Protein 2RFA (pdb70)

B-factor: mean 37.82, std 10.16, range [24.3, 87.86]

Secondary structure (DSSP, 8-state):
-TT-HHHHHHHTT-HHHHHHHHTTT-S-TT---TTS--HHHHHHHTT-HHHHHHHHHH-GGGGGPPP-STTTTT--HHHHHHHTT-HHHHHHHHHTT--TT----SGGGS--TT-S----SSHHHHHHHHT-HHHHHHHHHTT--TT---TTS--HHHHHHT-S-HHHHHHHHHHHHHTT-S-SS--GGG---TTS--HHHHHHHHT-HHHHHHHHHHHHH-

InterPro domains:
  IPR002110 Ankyrin repeat [PF12796] (89-186)
  IPR002110 Ankyrin repeat [PF12796] (207-302)
  IPR002110 Ankyrin repeat [PR01415] (119-134)
  IPR002110 Ankyrin repeat [PR01415] (218-232)
  IPR002110 Ankyrin repeat [PS50088] (156-188)
  IPR002110 Ankyrin repeat [PS50088] (202-234)
  IPR002110 Ankyrin repeat [SM00248] (84-114)
  IPR002110 Ankyrin repeat [SM00248] (118-147)
  IPR002110 Ankyrin repeat [SM00248] (156-185)
  IPR002110 Ankyrin repeat [SM00248] (202-231)
  IPR002110 Ankyrin repeat [SM00248] (278-307)
  IPR005821 Ion transport domain [PF00520] (393-626)
  IPR008344 Transient receptor potential cation channel subfamily V member 5/6 [PR01765] (115-136)
  IPR008344 Transient receptor potential cation channel subfamily V member 5/6 [PR01765] (137-152)
  IPR008344 Transient receptor potential cation channel subfamily V member 5/6 [PR01765] (241-264)
  IPR008344 Transient receptor potential cation channel subfamily V member 5/6 [PR01765] (326-346)
  IPR008344 Transient receptor potential cation channel subfamily V member 5/6 [PR01765] (379-400)
  IPR008344 Transient receptor potential cation channel subfamily V member 5/6 [PR01765] (458-484)
  IPR008344 Transient receptor potential cation channel subfamily V member 5/6 [PR01765] (652-678)
  IPR008345 Transient receptor potential cation channel subfamily V member 6 [PR01766] (42-64)

Radius of gyration: 19.07 Å; Cα contacts (8 Å, |Δi|>4): 389; chains: 1; bounding box: 30×58×46 Å

Nearest PDB structures (foldseek):
  2rfa-assembly1_A  TM=1.005E+00  e=3.484E-36  Mus musculus
  5iwk-assembly1_A  TM=9.817E-01  e=6.465E-30  Rattus norvegicus
  6d7x-assembly1_A  TM=9.817E-01  e=4.786E-30  Rattus norvegicus
  6d7p-assembly1_A  TM=9.816E-01  e=5.291E-30  Rattus norvegicus
  5iwp-assembly1_A  TM=9.814E-01  e=7.514E-30  Rattus norvegicus

Organism: Mus musculus (NCBI:txid10090)

Structure (mmCIF, N/CA/C/O backbone):
data_2RFA
#
_entry.id   2RFA
#
_cell.length_a   30.762
_cell.length_b   63.045
_cell.length_c   116.140
_cell.angle_alpha   90.000
_cell.angle_beta   90.000
_cell.angle_gamma   90.000
#
_symmetry.space_group_name_H-M   'P 21 21 21'
#
loop_
_entity.id
_entity.type
_entity.pdbx_description
1 polymer 'Transient receptor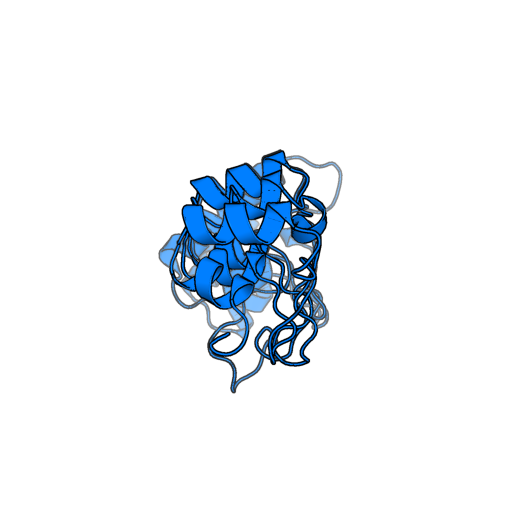 potential cation channel subfamily V member 6'
2 water water
#
loop_
_atom_site.group_PDB
_atom_site.id
_atom_site.type_symbol
_atom_site.label_atom_id
_atom_site.label_alt_id
_atom_site.label_comp_id
_atom_site.label_asym_id
_atom_site.label_entity_id
_atom_site.label_seq_id
_atom_site.pdbx_PDB_ins_code
_atom_site.Cartn_x
_atom_site.Cartn_y
_atom_site.Cartn_z
_atom_site.occupancy
_atom_site.B_iso_or_equiv
_atom_site.auth_seq_id
_atom_site.auth_comp_id
_atom_site.auth_asym_id
_atom_site.auth_atom_id
_atom_site.pdbx_PDB_model_num
ATOM 1 N N . ILE A 1 2 ? 30.823 29.063 13.908 1.00 40.06 44 ILE A N 1
ATOM 2 C CA . ILE A 1 2 ? 32.012 29.471 13.108 1.00 39.98 44 ILE A CA 1
ATOM 3 C C . ILE A 1 2 ? 32.806 28.231 12.680 1.00 40.04 44 ILE A C 1
ATOM 4 O O . ILE A 1 2 ? 32.882 27.924 11.500 1.00 40.58 44 ILE A O 1
ATOM 9 N N . TRP A 1 3 ? 33.358 27.504 13.643 1.00 40.01 45 TRP A N 1
ATOM 10 C CA . TRP A 1 3 ? 34.256 26.372 13.356 1.00 39.85 45 TRP A CA 1
ATOM 11 C C . TRP A 1 3 ? 33.681 25.315 12.392 1.00 39.70 45 TRP A C 1
ATOM 12 O O . TRP A 1 3 ? 34.435 24.708 11.627 1.00 39.43 45 TRP A O 1
ATOM 23 N N . GLU A 1 4 ? 32.363 25.113 12.415 1.00 39.40 46 GLU A N 1
ATOM 24 C CA . GLU A 1 4 ? 31.706 24.166 11.501 1.00 39.28 46 GLU A CA 1
ATOM 25 C C . GLU A 1 4 ? 31.344 24.786 10.142 1.00 38.94 46 GLU A C 1
ATOM 26 O O . GLU A 1 4 ? 31.087 24.057 9.188 1.00 38.64 46 GLU A O 1
ATOM 32 N N . SER A 1 5 ? 31.311 26.117 10.048 1.00 38.73 47 SER A N 1
ATOM 33 C CA . SER A 1 5 ? 31.012 26.786 8.775 1.00 38.50 47 SER A CA 1
ATOM 34 C C . SER A 1 5 ? 32.261 27.392 8.132 1.00 38.21 47 SER A C 1
ATOM 35 O O . SER A 1 5 ? 32.848 28.314 8.687 1.00 37.84 47 SER A O 1
ATOM 38 N N . PRO A 1 6 ? 32.653 26.886 6.953 1.00 37.68 48 PRO A N 1
ATOM 39 C CA . PRO A 1 6 ? 33.818 27.406 6.259 1.00 37.31 48 PRO A CA 1
ATOM 40 C C . PRO A 1 6 ? 33.750 28.921 5.962 1.00 36.50 48 PRO A C 1
ATOM 41 O O . PRO A 1 6 ? 34.769 29.587 6.022 1.00 35.25 48 PRO A O 1
ATOM 45 N N . LEU A 1 7 ? 32.564 29.458 5.665 1.00 36.46 49 LEU A N 1
ATOM 46 C CA . LEU A 1 7 ? 32.447 30.876 5.343 1.00 36.60 49 LEU A CA 1
ATOM 47 C C . LEU A 1 7 ? 32.654 31.752 6.579 1.00 35.64 49 LEU A C 1
ATOM 48 O O . LEU A 1 7 ? 33.335 32.777 6.529 1.00 36.05 49 LEU A O 1
ATOM 53 N N . LEU A 1 8 ? 32.021 31.375 7.687 1.00 35.62 50 LEU A N 1
ATOM 54 C CA . LEU A 1 8 ? 32.183 32.138 8.937 1.00 35.16 50 LEU A CA 1
ATOM 55 C C . LEU A 1 8 ? 33.642 32.058 9.386 1.00 34.78 50 LEU A C 1
ATOM 56 O O . LEU A 1 8 ? 34.231 33.051 9.852 1.00 34.42 50 LEU A O 1
ATOM 61 N N . LEU A 1 9 ? 34.233 30.875 9.221 1.00 34.84 51 LEU A N 1
ATOM 62 C CA . LEU A 1 9 ? 35.609 30.665 9.656 1.00 34.86 51 LEU A CA 1
ATOM 63 C C . LEU A 1 9 ? 36.559 31.494 8.812 1.00 33.86 51 LEU A C 1
ATOM 64 O O . LEU A 1 9 ? 37.527 32.080 9.321 1.00 33.67 51 LEU A O 1
ATOM 69 N N . ALA A 1 10 ? 36.321 31.496 7.503 1.00 33.36 52 ALA A N 1
ATOM 70 C CA . ALA A 1 10 ? 37.168 32.262 6.605 1.00 33.08 52 ALA A CA 1
ATOM 71 C C . ALA A 1 10 ? 37.108 33.751 6.951 1.00 33.73 52 ALA A C 1
ATOM 72 O O . ALA A 1 10 ? 38.122 34.434 6.900 1.00 34.83 52 ALA A O 1
ATOM 74 N N . ALA A 1 11 ? 35.914 34.235 7.288 1.00 32.89 53 ALA A N 1
ATOM 75 C CA . ALA A 1 11 ? 35.724 35.623 7.682 1.00 32.75 53 ALA A CA 1
ATOM 76 C C . ALA A 1 11 ? 36.515 35.959 8.982 1.00 32.94 53 ALA A C 1
ATOM 77 O O . ALA A 1 11 ? 37.155 36.996 9.083 1.00 33.70 53 ALA A O 1
ATOM 79 N N . LYS A 1 12 ? 36.467 35.049 9.951 1.00 32.84 54 LYS A N 1
ATOM 80 C CA . LYS A 1 12 ? 37.208 35.186 11.200 1.00 32.88 54 LYS A CA 1
ATOM 81 C C . LYS A 1 12 ? 38.719 35.220 10.946 1.00 32.15 54 LYS A C 1
ATOM 82 O O . LYS A 1 12 ? 39.469 35.949 11.611 1.00 32.10 54 LYS A O 1
ATOM 88 N N . GLU A 1 13 ? 39.180 34.389 10.017 1.00 32.02 55 GLU A N 1
ATOM 89 C CA . GLU A 1 13 ? 40.609 34.236 9.713 1.00 32.45 55 GLU A CA 1
ATOM 90 C C . GLU A 1 13 ? 41.160 35.270 8.726 1.00 32.08 55 GLU A C 1
ATOM 91 O O . GLU A 1 13 ? 42.354 35.264 8.412 1.00 30.77 55 GLU A O 1
ATOM 97 N N . ASN A 1 14 ? 40.293 36.139 8.224 1.00 31.50 56 ASN A N 1
ATOM 98 C CA . ASN A 1 14 ? 40.622 37.110 7.175 1.00 31.37 56 ASN A CA 1
ATOM 99 C C . ASN A 1 14 ? 41.198 36.408 5.926 1.00 32.23 56 ASN A C 1
ATOM 100 O O . ASN A 1 14 ? 42.134 36.905 5.286 1.00 33.04 56 ASN A O 1
ATOM 105 N N . ASP A 1 15 ? 40.650 35.243 5.606 1.00 33.16 57 ASP A N 1
ATOM 106 C CA . ASP A 1 15 ? 41.172 34.384 4.526 1.00 32.66 57 ASP A CA 1
ATOM 107 C C . ASP A 1 15 ? 40.455 34.733 3.231 1.00 32.27 57 ASP A C 1
ATOM 108 O O . ASP A 1 15 ? 39.436 34.140 2.869 1.00 32.15 57 ASP A O 1
ATOM 113 N N . VAL A 1 16 ? 40.992 35.718 2.533 1.00 32.77 58 VAL A N 1
ATOM 114 C CA . VAL A 1 16 ? 40.360 36.213 1.313 1.00 33.15 58 VAL A CA 1
ATOM 115 C C . VAL A 1 16 ? 40.234 35.142 0.214 1.00 32.42 58 VAL A C 1
ATOM 116 O O . VAL A 1 16 ? 39.203 35.051 -0.445 1.00 32.32 58 VAL A O 1
ATOM 120 N N . GLN A 1 17 ? 41.260 34.313 0.012 1.00 32.51 59 GLN A N 1
ATOM 121 C CA . GLN A 1 17 ? 41.172 33.285 -1.010 1.00 32.27 59 GLN A CA 1
ATOM 122 C C . GLN A 1 17 ? 40.056 32.298 -0.727 1.00 32.40 59 GLN A C 1
ATOM 123 O O . GLN A 1 17 ? 39.283 31.991 -1.620 1.00 32.24 59 GLN A O 1
ATOM 129 N N . ALA A 1 18 ? 39.985 31.787 0.507 1.00 32.12 60 ALA A N 1
ATOM 130 C CA . ALA A 1 18 ? 38.924 30.855 0.882 1.00 32.25 60 ALA A CA 1
ATOM 131 C C . ALA A 1 18 ? 37.543 31.486 0.708 1.00 32.75 60 ALA A C 1
ATOM 132 O O . ALA A 1 18 ? 36.636 30.847 0.166 1.00 32.52 60 ALA A O 1
ATOM 134 N N . LEU A 1 19 ? 37.366 32.724 1.172 1.00 32.73 61 LEU A N 1
ATOM 135 C CA . LEU A 1 19 ? 36.070 33.410 0.988 1.00 32.69 61 LEU A CA 1
ATOM 136 C C . LEU A 1 19 ? 35.686 33.486 -0.475 1.00 32.44 61 LEU A C 1
ATOM 137 O O . LEU A 1 19 ? 34.539 33.214 -0.859 1.00 31.23 61 LEU A O 1
ATOM 142 N N . SER A 1 20 ? 36.631 33.895 -1.317 1.00 32.24 62 SER A N 1
ATOM 143 C CA . SER A 1 20 ? 36.317 34.095 -2.723 1.00 33.47 62 SER A CA 1
ATOM 144 C C . SER A 1 20 ? 35.898 32.786 -3.379 1.00 32.87 62 SER A C 1
ATOM 145 O O . SER A 1 20 ? 34.980 32.759 -4.163 1.00 32.87 62 SER A O 1
ATOM 148 N N . LYS A 1 21 ? 36.558 31.700 -3.015 1.00 33.50 63 LYS A N 1
ATOM 149 C CA . LYS A 1 21 ? 36.222 30.388 -3.587 1.00 33.90 63 LYS A CA 1
ATOM 150 C C . LYS A 1 21 ? 34.866 29.856 -3.081 1.00 34.00 63 LYS A C 1
ATOM 151 O O . LYS A 1 21 ? 34.147 29.168 -3.814 1.00 33.62 63 LYS A O 1
ATOM 157 N N . LEU A 1 22 ? 34.525 30.151 -1.826 1.00 34.25 64 LEU A N 1
ATOM 158 C CA . LEU A 1 22 ? 33.226 29.758 -1.286 1.00 35.07 64 LEU A CA 1
ATOM 159 C C . LEU A 1 22 ? 32.115 30.584 -1.923 1.00 35.55 64 LEU A C 1
ATOM 160 O O . LEU A 1 22 ? 31.077 30.048 -2.323 1.00 35.63 64 LEU A O 1
ATOM 165 N N . LEU A 1 23 ? 32.356 31.880 -2.068 1.00 35.90 65 LEU A N 1
ATOM 166 C CA . LEU A 1 23 ? 31.333 32.795 -2.569 1.00 37.38 65 LEU A CA 1
ATOM 167 C C . LEU A 1 23 ? 31.015 32.607 -4.046 1.00 38.79 65 LEU A C 1
ATOM 168 O O . LEU A 1 23 ? 29.900 32.904 -4.475 1.00 39.28 65 LEU A O 1
ATOM 173 N N . LYS A 1 24 ? 31.981 32.120 -4.823 1.00 40.13 66 LYS A N 1
ATOM 174 C CA . LYS A 1 24 ? 31.751 31.860 -6.241 1.00 41.59 66 LYS A CA 1
ATOM 175 C C . LYS A 1 24 ? 30.817 30.659 -6.490 1.00 42.75 66 LYS A C 1
ATOM 176 O O . LYS A 1 24 ? 30.297 30.503 -7.588 1.00 42.99 66 LYS A O 1
ATOM 182 N N . PHE A 1 25 ? 30.596 29.828 -5.474 1.00 44.50 67 PHE A N 1
ATOM 183 C CA . PHE A 1 25 ? 29.756 28.633 -5.615 1.00 45.69 67 PHE A CA 1
ATOM 184 C C . PHE A 1 25 ? 28.245 28.887 -5.826 1.00 46.65 67 PHE A C 1
ATOM 185 O O . PHE A 1 25 ? 27.646 28.309 -6.740 1.00 47.10 67 PHE A O 1
ATOM 193 N N . GLU A 1 26 ? 27.636 29.718 -4.973 1.00 47.37 68 GLU A N 1
ATOM 194 C CA . GLU A 1 26 ? 26.211 29.540 -4.589 1.00 47.77 68 GLU A CA 1
ATOM 195 C C . GLU A 1 26 ? 26.059 28.134 -3.981 1.00 48.25 68 GLU A C 1
ATOM 196 O O . GLU A 1 26 ? 25.099 27.408 -4.261 1.00 47.61 68 GLU A O 1
ATOM 202 N N . GLY A 1 27 ? 27.043 27.781 -3.154 1.00 48.60 69 GLY A N 1
ATOM 203 C CA . GLY A 1 27 ? 27.129 26.484 -2.464 1.00 48.64 69 GLY A CA 1
ATOM 204 C C . GLY A 1 27 ? 27.059 26.781 -0.980 1.00 48.75 69 GLY A C 1
ATOM 205 O O . GLY A 1 27 ? 26.274 26.157 -0.248 1.00 49.16 69 GLY A O 1
ATOM 206 N N A CYS A 1 28 ? 27.894 27.716 -0.526 0.50 48.91 70 CYS A N 1
ATOM 207 N N B CYS A 1 28 ? 27.893 27.725 -0.541 0.50 48.59 70 CYS A N 1
ATOM 208 C CA A CYS A 1 28 ? 27.686 28.354 0.769 0.50 48.85 70 CYS A CA 1
ATOM 209 C CA B CYS A 1 28 ? 27.690 28.394 0.735 0.50 48.23 70 CYS A CA 1
ATOM 210 C C A CYS A 1 28 ? 26.469 29.261 0.654 0.50 48.58 70 CYS A C 1
ATOM 211 C C B CYS A 1 28 ? 26.419 29.224 0.614 0.50 48.23 70 CYS A C 1
ATOM 212 O O A CYS A 1 28 ? 26.307 29.971 -0.344 0.50 48.77 70 CYS A O 1
ATOM 213 O O B CYS A 1 28 ? 26.155 29.825 -0.433 0.50 48.33 70 CYS A O 1
ATOM 218 N N . GLU A 1 29 ? 25.610 29.217 1.667 1.00 48.13 71 GLU A N 1
ATOM 219 C CA . GLU A 1 29 ? 24.497 30.129 1.761 1.00 47.48 71 GLU A CA 1
ATOM 220 C C . GLU A 1 29 ? 25.191 31.342 2.390 1.00 46.81 71 GLU A C 1
ATOM 221 O O . GLU A 1 29 ? 25.760 31.263 3.485 1.00 46.05 71 GLU A O 1
ATOM 227 N N . VAL A 1 30 ? 25.226 32.435 1.635 1.00 45.91 72 VAL A N 1
ATOM 228 C CA . VAL A 1 30 ? 25.979 33.609 2.035 1.00 45.24 72 VAL A CA 1
ATOM 229 C C . VAL A 1 30 ? 25.286 34.271 3.216 1.00 44.33 72 VAL A C 1
ATOM 230 O O . VAL A 1 30 ? 25.918 35.003 3.960 1.00 43.81 72 VAL A O 1
ATOM 234 N N . HIS A 1 31 ? 23.997 33.991 3.406 1.00 43.86 73 HIS A N 1
ATOM 235 C CA . HIS A 1 31 ? 23.267 34.536 4.553 1.00 43.63 73 HIS A CA 1
ATOM 236 C C . HIS A 1 31 ? 23.205 33.616 5.766 1.00 43.11 73 HIS A C 1
ATOM 237 O O . HIS A 1 31 ? 22.435 33.889 6.691 1.00 43.55 73 HIS A O 1
ATOM 244 N N . GLN A 1 32 ? 24.010 32.547 5.787 1.00 41.95 74 GLN A N 1
ATOM 245 C CA . GLN A 1 32 ? 24.007 31.613 6.930 1.00 41.52 74 GLN A CA 1
ATOM 246 C C . GLN A 1 32 ? 24.421 32.371 8.185 1.00 40.35 74 GLN A C 1
ATOM 247 O O . GLN A 1 32 ? 25.171 33.337 8.101 1.00 38.77 74 GLN A O 1
ATOM 253 N N . ARG A 1 33 ? 23.936 31.936 9.342 1.00 39.08 75 ARG A N 1
ATOM 254 C CA . ARG A 1 33 ? 24.223 32.655 10.582 1.00 38.69 75 ARG A CA 1
ATOM 255 C C . ARG A 1 33 ? 24.795 31.776 11.683 1.00 37.54 75 ARG A C 1
ATOM 256 O O . ARG A 1 33 ? 24.494 30.580 11.751 1.00 36.67 75 ARG A O 1
ATOM 264 N N . GLY A 1 34 ? 25.606 32.376 12.550 1.00 36.69 76 GLY A N 1
ATOM 265 C CA . GLY A 1 34 ? 26.071 31.688 13.761 1.00 37.25 76 GLY A CA 1
ATOM 266 C C . GLY A 1 34 ? 25.012 31.652 14.851 1.00 37.12 76 GLY A C 1
ATOM 267 O O . GLY A 1 34 ? 23.859 32.057 14.637 1.00 36.02 76 GLY A O 1
ATOM 268 N N . ALA A 1 35 ? 25.412 31.171 16.031 1.00 37.46 77 ALA A N 1
ATOM 269 C CA . ALA A 1 35 ? 24.517 31.059 17.179 1.00 37.75 77 ALA A CA 1
ATOM 270 C C . ALA A 1 35 ? 23.927 32.383 17.686 1.00 38.06 77 ALA A C 1
ATOM 271 O O . ALA A 1 35 ? 22.814 32.373 18.248 1.00 38.64 77 ALA A O 1
ATOM 273 N N . MET A 1 36 ? 24.651 33.496 17.517 1.00 38.21 78 MET A N 1
ATOM 274 C CA . MET A 1 36 ? 24.131 34.819 17.909 1.00 37.71 78 MET A CA 1
ATOM 275 C C . MET A 1 36 ? 23.368 35.510 16.784 1.00 37.38 78 MET A C 1
ATOM 276 O O . MET A 1 36 ? 23.055 36.702 16.884 1.00 36.67 78 MET A O 1
ATOM 281 N N . GLY A 1 37 ? 23.084 34.783 15.703 1.00 35.90 79 GLY A N 1
ATOM 282 C CA . GLY A 1 37 ? 22.375 35.360 14.571 1.00 35.54 79 GLY A CA 1
ATOM 283 C C . GLY A 1 37 ? 23.280 36.249 13.749 1.00 35.60 79 GLY A C 1
ATOM 284 O O . GLY A 1 37 ? 22.820 37.151 13.065 1.00 38.75 79 GLY A O 1
ATOM 285 N N . GLU A 1 38 ? 24.573 35.983 13.794 1.00 32.82 80 GLU A N 1
ATOM 286 C CA . GLU A 1 38 ? 25.560 36.798 13.111 1.00 32.93 80 GLU A CA 1
ATOM 287 C C . GLU A 1 38 ? 25.916 36.222 11.727 1.00 31.33 80 GLU A C 1
ATOM 288 O O . GLU A 1 38 ? 25.978 34.989 11.561 1.00 31.93 80 GLU A O 1
ATOM 294 N N . THR A 1 39 ? 26.091 37.117 10.745 1.00 31.20 81 THR A N 1
ATOM 295 C CA . THR A 1 39 ? 26.533 36.764 9.392 1.00 30.39 81 THR A CA 1
ATOM 296 C C . THR A 1 39 ? 28.050 36.760 9.286 1.00 30.14 81 THR A C 1
ATOM 297 O O . THR A 1 39 ? 28.739 37.238 10.180 1.00 29.91 81 THR A O 1
ATOM 301 N N . ALA A 1 40 ? 28.568 36.262 8.167 1.00 30.15 82 ALA A N 1
ATOM 302 C CA . ALA A 1 40 ? 30.002 36.346 7.929 1.00 29.83 82 ALA A CA 1
ATOM 303 C C . ALA A 1 40 ? 30.517 37.797 7.978 1.00 30.51 82 ALA A C 1
ATOM 304 O O . ALA A 1 40 ? 31.660 38.063 8.346 1.00 29.85 82 ALA A O 1
ATOM 306 N N . LEU A 1 41 ? 29.679 38.740 7.597 1.00 30.33 83 LEU A N 1
ATOM 307 C CA . LEU A 1 41 ? 30.118 40.144 7.622 1.00 29.75 83 LEU A CA 1
ATOM 308 C C . LEU A 1 41 ? 30.195 40.700 9.049 1.00 28.74 83 LEU A C 1
ATOM 309 O O . LEU A 1 41 ? 31.151 41.432 9.403 1.00 29.27 83 LEU A O 1
ATOM 314 N N . HIS A 1 42 ? 29.261 40.284 9.916 1.00 29.34 84 HIS A N 1
ATOM 315 C CA . HIS A 1 42 ? 29.366 40.635 11.331 1.00 29.05 84 HIS A CA 1
ATOM 316 C C . HIS A 1 42 ? 30.645 40.091 11.916 1.00 29.85 84 HIS A C 1
ATOM 317 O O . HIS A 1 42 ? 31.369 40.798 12.633 1.00 30.37 84 HIS A O 1
ATOM 324 N N . ILE A 1 43 ? 30.963 38.851 11.543 1.00 28.82 85 ILE A N 1
ATOM 325 C CA . ILE A 1 43 ? 32.191 38.212 12.011 1.00 28.70 85 ILE A CA 1
ATOM 326 C C . ILE A 1 43 ? 33.419 38.981 11.488 1.00 28.37 85 ILE A C 1
ATOM 327 O O . ILE A 1 43 ? 34.315 39.298 12.257 1.00 28.99 85 ILE A O 1
ATOM 332 N N . ALA A 1 44 ? 33.490 39.288 10.207 1.00 28.48 86 ALA A N 1
ATOM 333 C CA . ALA A 1 44 ? 34.628 40.109 9.717 1.00 28.42 86 ALA A CA 1
ATOM 334 C C . ALA A 1 44 ? 34.793 41.439 10.469 1.00 28.30 86 ALA A C 1
ATOM 335 O O . ALA A 1 44 ? 35.927 41.829 10.836 1.00 28.16 86 ALA A O 1
ATOM 337 N N . ALA A 1 45 ? 33.667 42.127 10.679 1.00 28.63 87 ALA A N 1
ATOM 338 C CA . ALA A 1 45 ? 33.702 43.393 11.399 1.00 28.24 87 ALA A CA 1
ATOM 339 C C . ALA A 1 45 ? 34.208 43.204 12.847 1.00 28.13 87 ALA A C 1
ATOM 340 O O . ALA A 1 45 ? 35.016 43.967 13.323 1.00 29.01 87 ALA A O 1
ATOM 342 N N . LEU A 1 46 ? 33.728 42.169 13.526 1.00 28.81 88 LEU A N 1
ATOM 343 C CA A LEU A 1 46 ? 34.071 41.978 14.932 0.50 28.14 88 LEU A CA 1
ATOM 344 C CA B LEU A 1 46 ? 34.061 41.926 14.941 0.50 28.24 88 LEU A CA 1
ATOM 345 C C . LEU A 1 46 ? 35.561 41.735 15.095 1.00 28.05 88 LEU A C 1
ATOM 346 O O . LEU A 1 46 ? 36.162 42.220 16.035 1.00 30.53 88 LEU A O 1
ATOM 355 N N . TYR A 1 47 ? 36.122 40.967 14.177 1.00 28.04 89 TYR A N 1
ATOM 356 C CA . TYR A 1 47 ? 37.549 40.644 14.189 1.00 27.93 89 TYR A CA 1
ATOM 357 C C . TYR A 1 47 ? 38.430 41.691 13.519 1.00 28.07 89 TYR A C 1
ATOM 358 O O . TYR A 1 47 ? 39.665 41.517 13.440 1.00 27.26 89 TYR A O 1
ATOM 367 N N . ASP A 1 48 ? 37.820 42.786 13.073 1.00 27.87 90 ASP A N 1
ATOM 368 C CA . ASP A 1 48 ? 38.523 43.923 12.475 1.00 29.14 90 ASP A CA 1
ATOM 369 C C . ASP A 1 48 ? 39.282 43.486 11.236 1.00 28.72 90 ASP A C 1
ATOM 370 O O . ASP A 1 48 ? 40.431 43.872 11.004 1.00 29.16 90 ASP A O 1
ATOM 375 N N . ASN A 1 49 ? 38.622 42.638 10.457 1.00 27.31 91 ASN A N 1
ATOM 376 C CA . ASN A 1 49 ? 39.124 42.085 9.200 1.00 28.98 91 ASN A CA 1
ATOM 377 C C . ASN A 1 49 ? 38.585 42.823 7.993 1.00 29.11 91 ASN A C 1
ATOM 378 O O . ASN A 1 49 ? 37.563 42.453 7.381 1.00 29.10 91 ASN A O 1
ATOM 383 N N . LEU A 1 50 ? 39.259 43.911 7.650 1.00 29.54 92 LEU A N 1
ATOM 384 C CA . LEU A 1 50 ? 38.802 44.778 6.583 1.00 29.91 92 LEU A CA 1
ATOM 385 C C . LEU A 1 50 ? 38.740 44.046 5.236 1.00 29.52 92 LEU A C 1
ATOM 386 O O . LEU A 1 50 ? 37.782 44.165 4.493 1.00 29.38 92 LEU A O 1
ATOM 391 N N . GLU A 1 51 ? 39.740 43.259 4.942 1.00 29.33 93 GLU A N 1
ATOM 392 C CA . GLU A 1 51 ? 39.796 42.628 3.605 1.00 29.01 93 GLU A CA 1
ATOM 393 C C . GLU A 1 51 ? 38.671 41.610 3.434 1.00 28.85 93 GLU A C 1
ATOM 394 O O . GLU A 1 51 ? 37.960 41.598 2.430 1.00 27.55 93 GLU A O 1
ATOM 400 N N . ALA A 1 52 ? 38.442 40.789 4.450 1.00 28.16 94 ALA A N 1
ATOM 401 C CA . ALA A 1 52 ? 37.307 39.871 4.392 1.00 28.80 94 ALA A CA 1
ATOM 402 C C . ALA A 1 52 ? 35.987 40.600 4.285 1.00 28.81 94 ALA A C 1
ATOM 403 O O . ALA A 1 52 ? 35.087 40.188 3.556 1.00 27.52 94 ALA A O 1
ATOM 405 N N . ALA A 1 53 ? 35.837 41.686 5.032 1.00 28.88 95 ALA A N 1
ATOM 406 C CA . ALA A 1 53 ? 34.607 42.467 4.953 1.00 29.25 95 ALA A CA 1
ATOM 407 C C . ALA A 1 53 ? 34.362 43.010 3.549 1.00 29.46 95 ALA A C 1
ATOM 408 O O . ALA A 1 53 ? 33.272 42.894 3.008 1.00 29.18 95 ALA A O 1
ATOM 410 N N . MET A 1 54 ? 35.431 43.490 2.892 1.00 29.03 96 MET A N 1
ATOM 411 C CA A MET A 1 54 ? 35.330 43.993 1.527 0.50 28.86 96 MET A CA 1
ATOM 412 C CA B MET A 1 54 ? 35.301 44.038 1.560 0.50 29.92 96 MET A CA 1
ATOM 413 C C . MET A 1 54 ? 34.934 42.923 0.528 1.00 29.13 96 MET A C 1
ATOM 414 O O . MET A 1 54 ? 34.074 43.147 -0.346 1.00 28.93 96 MET A O 1
ATOM 423 N N . VAL A 1 55 ? 35.520 41.737 0.655 1.00 28.77 97 VAL A N 1
ATOM 424 C CA . VAL A 1 55 ? 35.170 40.640 -0.223 1.00 29.62 97 VAL A CA 1
ATOM 425 C C . VAL A 1 55 ? 33.702 40.280 -0.048 1.00 29.36 97 VAL A C 1
ATOM 426 O O . VAL A 1 55 ? 32.995 40.070 -1.026 1.00 29.39 97 VAL A O 1
ATOM 430 N N . LEU A 1 56 ? 33.237 40.256 1.196 1.00 29.23 98 LEU A N 1
ATOM 431 C CA . LEU A 1 56 ? 31.864 39.879 1.489 1.00 30.48 98 LEU A CA 1
ATOM 432 C C . LEU A 1 56 ? 30.901 40.933 0.979 1.00 30.31 98 LEU A C 1
ATOM 433 O O . LEU A 1 56 ? 29.846 40.587 0.420 1.00 28.81 98 LEU A O 1
ATOM 438 N N . MET A 1 57 ? 31.232 42.203 1.191 1.00 31.58 99 MET A N 1
ATOM 439 C CA . MET A 1 57 ? 30.335 43.315 0.752 1.00 34.01 99 MET A CA 1
ATOM 440 C C . MET A 1 57 ? 30.233 43.398 -0.762 1.00 32.83 99 MET A C 1
ATOM 441 O O . MET A 1 57 ? 29.166 43.713 -1.351 1.00 32.40 99 MET A O 1
ATOM 446 N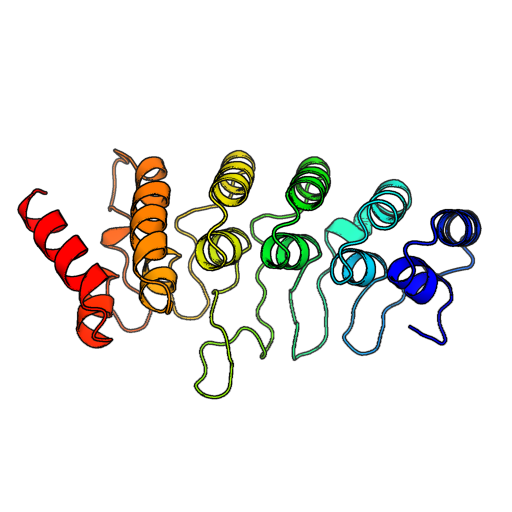 N . GLU A 1 58 ? 31.352 43.132 -1.418 1.00 31.13 100 GLU A N 1
ATOM 447 C CA . GLU A 1 58 ? 31.395 43.112 -2.874 1.00 31.88 100 GLU A CA 1
ATOM 448 C C . GLU A 1 58 ? 30.549 41.978 -3.433 1.00 30.42 100 GLU A C 1
ATOM 449 O O . GLU A 1 58 ? 29.790 42.156 -4.387 1.00 30.99 100 GLU A O 1
ATOM 455 N N . ALA A 1 59 ? 30.689 40.800 -2.849 1.00 31.17 101 ALA A N 1
ATOM 456 C CA . ALA A 1 59 ? 30.026 39.610 -3.329 1.00 31.15 101 ALA A CA 1
ATOM 457 C C . ALA A 1 59 ? 28.546 39.577 -2.963 1.00 31.40 101 ALA A C 1
ATOM 458 O O . ALA A 1 59 ? 27.711 39.081 -3.730 1.00 31.43 101 ALA A O 1
ATOM 460 N N . ALA A 1 60 ? 28.215 40.114 -1.796 1.00 31.15 102 ALA A N 1
ATOM 461 C CA . ALA A 1 60 ? 26.889 39.997 -1.222 1.00 31.46 102 ALA A CA 1
ATOM 462 C C . ALA A 1 60 ? 26.539 41.295 -0.466 1.00 31.63 102 ALA A C 1
ATOM 463 O O . ALA A 1 60 ? 26.434 41.323 0.766 1.00 30.97 102 ALA A O 1
ATOM 465 N N . PRO A 1 61 ? 26.359 42.374 -1.215 1.00 31.42 103 PRO A N 1
ATOM 466 C CA . PRO A 1 61 ? 26.130 43.685 -0.580 1.00 31.67 103 PRO A CA 1
ATOM 467 C C . PRO A 1 61 ? 24.918 43.730 0.361 1.00 32.03 103 PRO A C 1
ATOM 468 O O . PRO A 1 61 ? 24.878 44.563 1.279 1.00 30.07 103 PRO A O 1
ATOM 472 N N . GLU A 1 62 ? 23.923 42.864 0.125 1.00 32.30 104 GLU A N 1
ATOM 473 C CA . GLU A 1 62 ? 22.795 42.758 1.051 1.00 33.39 104 GLU A CA 1
ATOM 474 C C . GLU A 1 62 ? 23.193 42.506 2.517 1.00 32.42 104 GLU A C 1
ATOM 475 O O . GLU A 1 62 ? 22.446 42.905 3.417 1.00 33.24 104 GLU A O 1
ATOM 481 N N . LEU A 1 63 ? 24.350 41.872 2.750 1.00 30.78 105 LEU A N 1
ATOM 482 C CA . LEU A 1 63 ? 24.864 41.637 4.105 1.00 31.75 105 LEU A CA 1
ATOM 483 C C . LEU A 1 63 ? 25.039 42.954 4.882 1.00 31.46 105 LEU A C 1
ATOM 484 O O . LEU A 1 63 ? 24.941 43.002 6.100 1.00 31.98 105 LEU A O 1
ATOM 489 N N . VAL A 1 64 ? 25.264 44.048 4.172 1.00 31.04 106 VAL A N 1
ATOM 490 C CA . VAL A 1 64 ? 25.487 45.323 4.848 1.00 30.99 106 VAL A CA 1
ATOM 491 C C . VAL A 1 64 ? 24.326 45.677 5.783 1.00 32.06 106 VAL A C 1
ATOM 492 O O . VAL A 1 64 ? 24.520 46.272 6.847 1.00 34.45 106 VAL A O 1
ATOM 496 N N . PHE A 1 65 ? 23.095 45.323 5.388 1.00 30.34 107 PHE A N 1
ATOM 497 C CA . PHE A 1 65 ? 21.898 45.746 6.087 1.00 31.84 107 PHE A CA 1
ATOM 498 C C . PHE A 1 65 ? 21.392 44.773 7.154 1.00 32.54 107 PHE A C 1
ATOM 499 O O . PHE A 1 65 ? 20.483 45.105 7.901 1.00 33.47 107 PHE A O 1
ATOM 507 N N . GLU A 1 66 ? 22.038 43.614 7.294 1.00 31.14 108 GLU A N 1
ATOM 508 C CA . GLU A 1 66 ? 21.483 42.572 8.146 1.00 30.82 108 GLU A CA 1
ATOM 509 C C . GLU A 1 66 ? 21.822 42.828 9.615 1.00 31.11 108 GLU A C 1
ATOM 510 O O . GLU A 1 66 ? 22.983 43.072 9.968 1.00 31.34 108 GLU A O 1
ATOM 516 N N . PRO A 1 67 ? 20.820 42.746 10.478 1.00 30.08 109 PRO A N 1
ATOM 517 C CA . PRO A 1 67 ? 21.093 42.823 11.912 1.00 29.40 109 PRO A CA 1
ATOM 518 C C . PRO A 1 67 ? 21.423 41.470 12.507 1.00 29.30 109 PRO A C 1
ATOM 519 O O . PRO A 1 67 ? 20.994 40.441 11.975 1.00 28.36 109 PRO A O 1
ATOM 523 N N . MET A 1 68 ? 22.106 41.472 13.644 1.00 28.20 110 MET A N 1
ATOM 524 C CA . MET A 1 68 ? 22.146 40.285 14.505 1.00 29.44 110 MET A CA 1
ATOM 525 C C . MET A 1 68 ? 20.770 40.022 15.093 1.00 29.27 110 MET A C 1
ATOM 526 O O . MET A 1 68 ? 20.041 40.926 15.405 1.00 28.45 110 MET A O 1
ATOM 531 N N . THR A 1 69 ? 20.386 38.756 15.206 1.00 29.36 111 THR A N 1
ATOM 532 C CA . THR A 1 69 ? 18.991 38.440 15.511 1.00 30.28 111 THR A CA 1
ATOM 533 C C . THR A 1 69 ? 18.809 37.816 16.892 1.00 30.67 111 THR A C 1
ATOM 534 O O . THR A 1 69 ? 17.675 37.633 17.330 1.00 30.58 111 THR A O 1
ATOM 538 N N . SER A 1 70 ? 19.898 37.452 17.569 1.00 29.73 112 SER A N 1
ATOM 539 C CA . SER A 1 70 ? 19.808 36.977 18.939 1.00 30.28 112 SER A CA 1
ATOM 540 C C . SER A 1 70 ? 19.228 38.044 19.873 1.00 30.68 112 SER A C 1
ATOM 541 O O . SER A 1 70 ? 19.339 39.253 19.619 1.00 30.20 112 SER A O 1
ATOM 544 N N . GLU A 1 71 ? 18.623 37.604 20.974 1.00 30.15 113 GLU A N 1
ATOM 545 C CA . GLU A 1 71 ? 18.110 38.562 21.941 1.00 30.45 113 GLU A CA 1
ATOM 546 C C . GLU A 1 71 ? 19.210 39.455 22.517 1.00 30.23 113 GLU A C 1
ATOM 547 O O . GLU A 1 71 ? 18.984 40.643 22.774 1.00 30.12 113 GLU A O 1
ATOM 553 N N . LEU A 1 72 ? 20.410 38.904 22.695 1.00 29.81 114 LEU A N 1
ATOM 554 C CA . LEU A 1 72 ? 21.520 39.657 23.280 1.00 30.06 114 LEU A CA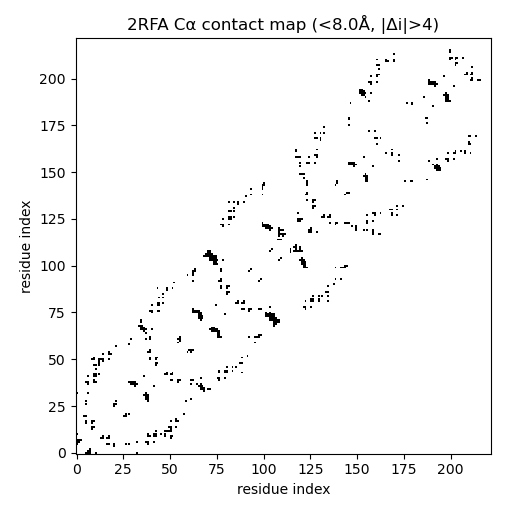 1
ATOM 555 C C . LEU A 1 72 ? 21.984 40.809 22.389 1.00 29.12 114 LEU A C 1
ATOM 556 O O . LEU A 1 72 ? 22.289 41.894 22.885 1.00 29.17 114 LEU A O 1
ATOM 561 N N . TYR A 1 73 ? 22.044 40.549 21.082 1.00 28.86 115 TYR A N 1
ATOM 562 C CA . TYR A 1 73 ? 22.609 41.492 20.108 1.00 29.39 115 TYR A CA 1
ATOM 563 C C . TYR A 1 73 ? 21.620 42.031 19.104 1.00 27.92 115 TYR A C 1
ATOM 564 O O . TYR A 1 73 ? 22.039 42.654 18.127 1.00 27.76 115 TYR A O 1
ATOM 573 N N . GLU A 1 74 ? 20.322 41.875 19.376 1.00 27.74 116 GLU A N 1
ATOM 574 C CA . GLU A 1 74 ? 19.295 42.213 18.428 1.00 27.97 116 GLU A CA 1
ATOM 575 C C . GLU A 1 74 ? 19.533 43.607 17.824 1.00 27.61 116 GLU A C 1
ATOM 576 O O . GLU A 1 74 ? 19.769 44.594 18.538 1.00 27.75 116 GLU A O 1
ATOM 582 N N . GLY A 1 75 ? 19.535 43.664 16.502 1.00 26.87 117 GLY A N 1
ATOM 583 C CA . GLY A 1 75 ? 19.609 44.917 15.795 1.00 27.52 117 GLY A CA 1
ATOM 584 C C . GLY A 1 75 ? 20.997 45.373 15.434 1.00 27.83 117 GLY A C 1
ATOM 585 O O . GLY A 1 75 ? 21.144 46.292 14.595 1.00 29.19 117 GLY A O 1
ATOM 586 N N . GLN A 1 76 ? 22.018 44.783 16.044 1.00 27.23 118 GLN A N 1
ATOM 587 C CA . GLN A 1 76 ? 23.398 45.218 15.811 1.00 26.71 118 GLN A CA 1
ATOM 588 C C . GLN A 1 76 ? 23.794 44.953 14.354 1.00 27.32 118 GLN A C 1
ATOM 589 O O . GLN A 1 76 ? 23.674 43.816 13.874 1.00 27.26 118 GLN A O 1
ATOM 595 N N . THR A 1 77 ? 24.280 45.989 13.661 1.00 26.95 119 THR A N 1
ATOM 596 C CA . THR A 1 77 ? 24.715 45.88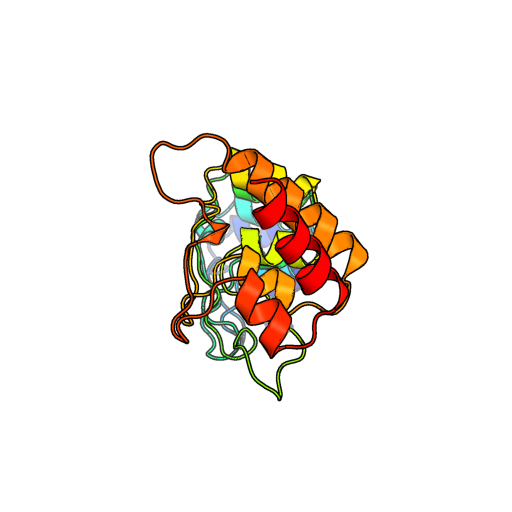0 12.287 1.00 26.84 119 THR A CA 1
ATOM 597 C C . THR A 1 77 ? 26.247 45.902 12.212 1.00 27.30 119 THR A C 1
ATOM 598 O O . THR A 1 77 ? 26.937 46.239 13.182 1.00 27.45 119 THR A O 1
ATOM 602 N N . ALA A 1 78 ? 26.778 45.571 11.039 1.00 27.26 120 ALA A N 1
ATOM 603 C CA . ALA A 1 78 ? 28.256 45.587 10.846 1.00 26.49 120 ALA A CA 1
ATOM 604 C C . ALA A 1 78 ? 28.743 47.011 11.115 1.00 26.61 120 ALA A C 1
ATOM 605 O O . ALA A 1 78 ? 29.817 47.228 11.633 1.00 27.73 120 ALA A O 1
ATOM 607 N N . LEU A 1 79 ? 27.948 48.019 10.754 1.00 26.53 121 LEU A N 1
ATOM 608 C CA . LEU A 1 79 ? 28.348 49.414 11.044 1.00 26.79 121 LEU A CA 1
ATOM 609 C C . LEU A 1 79 ? 28.503 49.714 12.518 1.00 26.87 121 LEU A C 1
ATOM 610 O O . LEU A 1 79 ? 29.470 50.298 12.892 1.00 27.04 121 LEU A O 1
ATOM 615 N N . HIS A 1 80 ? 27.554 49.287 13.360 1.00 26.92 122 HIS A N 1
ATOM 616 C CA . HIS A 1 80 ? 27.689 49.418 14.806 1.00 27.84 122 HIS A CA 1
ATOM 617 C C . HIS A 1 80 ? 29.036 48.795 15.261 1.00 27.12 122 HIS A C 1
ATOM 618 O O . HIS A 1 80 ? 29.734 49.361 16.057 1.00 27.31 122 HIS A O 1
ATOM 625 N N . ILE A 1 81 ? 29.345 47.582 14.784 1.00 27.12 123 ILE A N 1
ATOM 626 C CA . ILE A 1 81 ? 30.573 46.874 15.203 1.00 27.65 123 ILE A CA 1
ATOM 627 C C . ILE A 1 81 ? 31.817 47.650 14.798 1.00 27.10 123 ILE A C 1
ATOM 628 O O . ILE A 1 81 ? 32.789 47.812 15.565 1.00 28.65 123 ILE A O 1
ATOM 633 N N . ALA A 1 82 ? 31.814 48.115 13.570 1.00 27.49 124 ALA A N 1
ATOM 634 C CA . ALA A 1 82 ? 32.936 48.864 13.020 1.00 26.35 124 ALA A CA 1
ATOM 635 C C . ALA A 1 82 ? 33.164 50.178 13.786 1.00 25.85 124 ALA A C 1
ATOM 636 O O . ALA A 1 82 ? 34.307 50.592 14.043 1.00 26.34 124 ALA A O 1
ATOM 638 N N . VAL A 1 83 ? 32.077 50.802 14.209 1.00 26.21 125 VAL A N 1
ATOM 639 C CA . VAL A 1 83 ? 32.131 51.989 15.051 1.00 26.37 125 VAL A CA 1
ATOM 640 C C . VAL A 1 83 ? 32.767 51.694 16.418 1.00 27.68 125 VAL A C 1
ATOM 641 O O . VAL A 1 83 ? 33.742 52.368 16.843 1.00 27.01 125 VAL A O 1
ATOM 645 N N . ILE A 1 84 ? 32.332 50.614 17.075 1.00 28.36 126 ILE A N 1
ATOM 646 C CA . ILE A 1 84 ? 32.900 50.207 18.369 1.00 29.56 126 ILE A CA 1
ATOM 647 C C . ILE A 1 84 ? 34.412 49.937 18.266 1.00 29.76 126 ILE A C 1
ATOM 648 O O . ILE A 1 84 ? 35.165 50.275 19.145 1.00 29.65 126 ILE A O 1
ATOM 653 N N . ASN A 1 85 ? 34.843 49.272 17.200 1.00 29.93 127 ASN A N 1
ATOM 654 C CA . ASN A 1 85 ? 36.250 49.028 16.939 1.00 30.11 127 ASN A CA 1
ATOM 655 C C . ASN A 1 85 ? 37.011 50.222 16.433 1.00 28.93 127 ASN A C 1
ATOM 656 O O . ASN A 1 85 ? 38.218 50.131 16.257 1.00 29.41 127 ASN A O 1
ATOM 661 N N . GLN A 1 86 ? 36.320 51.334 16.188 1.00 27.76 128 GLN A N 1
ATOM 662 C CA . GLN A 1 86 ? 36.932 52.547 15.627 1.00 29.25 128 GLN A CA 1
ATOM 663 C C . GLN A 1 86 ? 37.716 52.275 14.329 1.00 27.91 128 GLN A C 1
ATOM 664 O O . GLN A 1 86 ? 38.816 52.824 14.139 1.00 27.30 128 GLN A O 1
ATOM 670 N N . ASN A 1 87 ? 37.159 51.389 13.493 1.00 27.56 129 ASN A N 1
ATOM 671 C CA . ASN A 1 87 ? 37.733 51.083 12.198 1.00 28.26 129 ASN A CA 1
ATOM 672 C C . ASN A 1 87 ? 37.198 52.052 11.167 1.00 27.61 129 ASN A C 1
ATOM 673 O O . ASN A 1 87 ? 36.168 51.833 10.546 1.00 27.23 129 ASN A O 1
ATOM 678 N N . VAL A 1 88 ? 37.943 53.138 10.991 1.00 28.16 130 VAL A N 1
ATOM 679 C CA . VAL A 1 88 ? 37.481 54.235 10.142 1.00 28.44 130 VAL A CA 1
ATOM 680 C C . VAL A 1 88 ? 37.308 53.765 8.715 1.00 28.37 130 VAL A C 1
ATOM 681 O O . VAL A 1 88 ? 36.323 54.079 8.052 1.00 27.91 130 VAL A O 1
ATOM 685 N N . ASN A 1 89 ? 38.294 53.021 8.221 1.00 28.60 131 ASN A N 1
ATOM 686 C CA . ASN A 1 89 ? 38.194 52.486 6.837 1.00 28.46 131 ASN A CA 1
ATOM 687 C C . ASN A 1 89 ? 36.955 51.612 6.621 1.00 28.23 131 ASN A C 1
ATOM 688 O O . ASN A 1 89 ? 36.284 51.737 5.586 1.00 27.99 131 ASN A O 1
ATOM 693 N N . LEU A 1 90 ? 36.640 50.762 7.598 1.00 27.19 132 LEU A N 1
ATOM 694 C CA . LEU A 1 90 ? 35.474 49.879 7.507 1.00 27.75 132 LEU A CA 1
ATOM 695 C C . LEU A 1 90 ? 34.176 50.643 7.601 1.00 26.83 132 LEU A C 1
ATOM 696 O O . LEU A 1 90 ? 33.230 50.391 6.842 1.00 27.58 132 LEU A O 1
ATOM 701 N N . VAL A 1 91 ? 34.124 51.611 8.510 1.00 26.71 133 VAL A N 1
ATOM 702 C CA . VAL A 1 91 ? 32.965 52.541 8.602 1.00 27.03 133 VAL A CA 1
ATOM 703 C C . VAL A 1 91 ? 32.707 53.249 7.255 1.00 27.60 133 VAL A C 1
ATOM 704 O O . VAL A 1 91 ? 31.589 53.260 6.728 1.00 27.68 133 VAL A O 1
ATOM 708 N N . ARG A 1 92 ? 33.757 53.765 6.657 1.00 29.06 134 ARG A N 1
ATOM 709 C CA . ARG A 1 92 ? 33.623 54.493 5.378 1.00 29.49 134 ARG A CA 1
ATOM 710 C C . ARG A 1 92 ? 33.113 53.566 4.292 1.00 29.72 134 ARG A C 1
ATOM 711 O O . ARG A 1 92 ? 32.232 53.931 3.510 1.00 29.54 134 ARG A O 1
ATOM 719 N N . ALA A 1 93 ? 33.690 52.359 4.235 1.00 29.19 135 ALA A N 1
ATOM 720 C CA . ALA A 1 93 ? 33.291 51.338 3.253 1.00 28.64 135 ALA A CA 1
ATOM 721 C C . ALA A 1 93 ? 31.812 50.979 3.363 1.00 28.13 135 ALA A C 1
ATOM 722 O O . ALA A 1 93 ? 31.125 50.933 2.371 1.00 28.28 135 ALA A O 1
ATOM 724 N N . LEU A 1 94 ? 31.350 50.732 4.580 1.00 28.30 136 LEU A N 1
ATOM 725 C CA . LEU A 1 94 ? 29.954 50.358 4.814 1.00 28.37 136 LEU A CA 1
ATOM 726 C C . LEU A 1 94 ? 29.055 51.517 4.444 1.00 27.68 136 LEU A C 1
ATOM 727 O O . LEU A 1 94 ? 28.016 51.342 3.797 1.00 28.20 136 LEU A O 1
ATOM 732 N N . LEU A 1 95 ? 29.433 52.723 4.872 1.00 28.46 137 LEU A N 1
ATOM 733 C CA . LEU A 1 95 ? 28.594 53.872 4.603 1.00 28.32 137 LEU A CA 1
ATOM 734 C C . LEU A 1 95 ? 28.502 54.114 3.101 1.00 28.33 137 LEU A C 1
ATOM 735 O O . LEU A 1 95 ? 27.451 54.449 2.593 1.00 28.50 137 LEU A O 1
ATOM 740 N N . ALA A 1 96 ? 29.607 53.942 2.393 1.00 28.13 138 ALA A N 1
ATOM 741 C CA . ALA A 1 96 ? 29.642 54.159 0.938 1.00 29.38 138 ALA A CA 1
ATOM 742 C C . ALA A 1 96 ? 28.705 53.205 0.201 1.00 29.96 138 ALA A C 1
ATOM 743 O O . ALA A 1 96 ? 28.228 53.505 -0.896 1.00 29.46 138 ALA A O 1
ATOM 745 N N . ARG A 1 97 ? 28.433 52.059 0.816 1.00 30.12 139 ARG A N 1
ATOM 746 C CA . ARG A 1 97 ? 27.562 51.053 0.254 1.00 30.88 139 ARG A CA 1
ATOM 747 C C . ARG A 1 97 ? 26.119 51.182 0.690 1.00 31.48 139 ARG A C 1
ATOM 748 O O . ARG A 1 97 ? 25.300 50.319 0.351 1.00 32.25 139 ARG A O 1
ATOM 756 N N . GLY A 1 98 ? 25.813 52.238 1.438 1.00 30.46 140 GLY A N 1
ATOM 757 C CA . GLY A 1 98 ? 24.452 52.528 1.869 1.00 29.91 140 GLY A CA 1
ATOM 758 C C . GLY A 1 98 ? 24.040 52.029 3.263 1.00 29.51 140 GLY A C 1
ATOM 759 O O . GLY A 1 98 ? 22.844 52.103 3.591 1.00 28.81 140 GLY A O 1
ATOM 760 N N . ALA A 1 99 ? 24.988 51.554 4.078 1.00 29.03 141 ALA A N 1
ATOM 761 C CA . ALA A 1 99 ? 24.687 51.066 5.458 1.00 29.40 141 ALA A CA 1
ATOM 762 C C . ALA A 1 99 ? 23.852 52.101 6.189 1.00 30.39 141 ALA A C 1
ATOM 763 O O . ALA A 1 99 ? 24.142 53.294 6.112 1.00 30.37 141 ALA A O 1
ATOM 765 N N . SER A 1 100 ? 22.828 51.644 6.894 1.00 29.53 142 SER A N 1
ATOM 766 C CA . SER A 1 100 ? 21.874 52.544 7.549 1.00 30.40 142 SER A CA 1
ATOM 767 C C . SER A 1 100 ? 22.473 53.203 8.788 1.00 30.32 142 SER A C 1
ATOM 768 O O . SER A 1 100 ? 22.937 52.542 9.724 1.00 29.26 142 SER A O 1
ATOM 771 N N . VAL A 1 101 ? 22.454 54.520 8.798 1.00 29.28 143 VAL A N 1
ATOM 772 C CA . VAL A 1 101 ? 22.804 55.241 10.004 1.00 30.14 143 VAL A CA 1
ATOM 773 C C . VAL A 1 101 ? 21.681 55.326 11.036 1.00 30.95 143 VAL A C 1
ATOM 774 O O . VAL A 1 101 ? 21.888 55.843 12.161 1.00 34.39 143 VAL A O 1
ATOM 778 N N . SER A 1 102 ? 20.513 54.812 10.702 1.00 30.54 144 SER A N 1
ATOM 779 C CA A SER A 1 102 ? 19.338 54.824 11.563 0.50 30.63 144 SER A CA 1
ATOM 780 C CA B SER A 1 102 ? 19.383 54.847 11.618 0.50 30.21 144 SER A CA 1
ATOM 781 C C . SER A 1 102 ? 19.097 53.505 12.289 1.00 30.19 144 SER A C 1
ATOM 782 O O . SER A 1 102 ? 18.153 53.398 13.087 1.00 29.27 144 SER A O 1
ATOM 787 N N . ALA A 1 103 ? 19.907 52.490 11.986 1.00 29.91 145 ALA A N 1
ATOM 788 C CA . ALA A 1 103 ? 19.699 51.163 12.548 1.00 29.20 145 ALA A CA 1
ATOM 789 C C . ALA A 1 103 ? 19.842 51.210 14.051 1.00 28.95 145 ALA A C 1
ATOM 790 O O . ALA A 1 103 ? 20.773 51.805 14.572 1.00 29.74 145 ALA A O 1
ATOM 792 N N . ARG A 1 104 ? 18.972 50.515 14.756 1.00 29.44 146 ARG A N 1
ATOM 793 C CA . ARG A 1 104 ? 18.957 50.549 16.203 1.00 28.80 146 ARG A CA 1
ATOM 794 C C . ARG A 1 104 ? 19.351 49.191 16.788 1.00 29.10 146 ARG A C 1
ATOM 795 O O . ARG A 1 104 ? 18.691 48.141 16.483 1.00 29.06 146 ARG A O 1
ATOM 803 N N . ALA A 1 105 ? 20.381 49.214 17.631 1.00 27.68 147 ALA A N 1
ATOM 804 C CA . ALA A 1 105 ? 20.839 48.069 18.399 1.00 27.51 147 ALA A CA 1
ATOM 805 C C . ALA A 1 105 ? 20.050 48.004 19.689 1.00 28.57 147 ALA A C 1
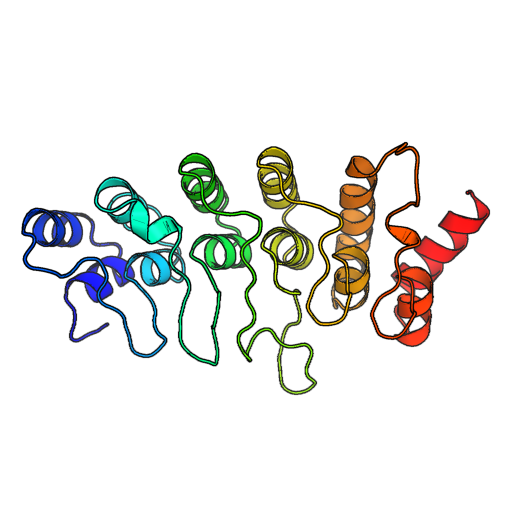ATOM 806 O O . ALA A 1 105 ? 20.251 48.790 20.628 1.00 27.56 147 ALA A O 1
ATOM 808 N N . THR A 1 106 ? 19.069 47.095 19.723 1.00 27.29 148 THR A N 1
ATOM 809 C CA . THR A 1 106 ? 18.126 47.053 20.822 1.00 28.29 148 THR A CA 1
ATOM 810 C C . THR A 1 106 ? 18.258 45.804 21.686 1.00 28.93 148 THR A C 1
ATOM 811 O O . THR A 1 106 ? 17.460 45.623 22.610 1.00 30.34 148 THR A O 1
ATOM 815 N N . GLY A 1 107 ? 19.261 44.974 21.391 1.00 28.36 149 GLY A N 1
ATOM 816 C CA . GLY A 1 107 ? 19.486 43.737 22.132 1.00 29.20 149 GLY A CA 1
ATOM 817 C C . GLY A 1 107 ? 19.864 43.973 23.576 1.00 29.34 149 GLY A C 1
ATOM 818 O O . GLY A 1 107 ? 20.314 45.067 23.928 1.00 28.33 149 GLY A O 1
ATOM 819 N N . SER A 1 108 ? 19.750 42.932 24.410 1.00 27.93 150 SER A N 1
ATOM 820 C CA . SER A 1 108 ? 19.842 43.121 25.850 1.00 29.89 150 SER A CA 1
ATOM 821 C C . SER A 1 108 ? 21.203 43.636 26.306 1.00 29.89 150 SER A C 1
ATOM 822 O O . SER A 1 108 ? 21.294 44.349 27.298 1.00 30.36 150 SER A O 1
ATOM 825 N N . VAL A 1 109 ? 22.256 43.291 25.577 1.00 30.92 151 VAL A N 1
ATOM 826 C CA A VAL A 1 109 ? 23.586 43.752 25.947 0.50 31.37 151 VAL A CA 1
ATOM 827 C CA B VAL A 1 109 ? 23.608 43.757 25.904 0.50 31.62 151 VAL A CA 1
ATOM 828 C C . VAL A 1 109 ? 23.725 45.267 25.794 1.00 32.15 151 VAL A C 1
ATOM 829 O O . VAL A 1 109 ? 24.626 45.878 26.386 1.00 32.50 151 VAL A O 1
ATOM 836 N N . PHE A 1 110 ? 22.833 45.876 25.024 1.00 32.76 152 PHE A N 1
ATOM 837 C CA . PHE A 1 110 ? 22.880 47.317 24.807 1.00 33.65 152 PHE A CA 1
ATOM 838 C C . PHE A 1 110 ? 22.057 48.116 25.811 1.00 35.07 152 PHE A C 1
ATOM 839 O O . PHE A 1 110 ? 22.169 49.342 25.854 1.00 34.62 152 PHE A O 1
ATOM 847 N N . HIS A 1 111 ? 21.260 47.432 26.643 1.00 36.02 153 HIS A N 1
ATOM 848 C CA . HIS A 1 111 ? 20.310 48.128 27.487 1.00 37.95 153 HIS A CA 1
ATOM 849 C C . HIS A 1 111 ? 20.982 48.915 28.604 1.00 39.03 153 HIS A C 1
ATOM 850 O O . HIS A 1 111 ? 22.028 48.519 29.096 1.00 40.18 153 HIS A O 1
ATOM 857 N N . TYR A 1 112 ? 20.347 50.017 29.023 1.00 40.41 154 TYR A N 1
ATOM 858 C CA . TYR A 1 112 ? 20.812 50.773 30.178 1.00 41.21 154 TYR A CA 1
ATOM 859 C C . TYR A 1 112 ? 20.409 49.977 31.425 1.00 42.07 154 TYR A C 1
ATOM 860 O O . TYR A 1 112 ? 19.238 49.965 31.819 1.00 40.94 154 TYR A O 1
ATOM 869 N N . ARG A 1 113 ? 21.384 49.267 31.994 1.00 43.29 155 ARG A N 1
ATOM 870 C CA . ARG A 1 113 ? 21.148 48.322 33.096 1.00 44.73 155 ARG A CA 1
ATOM 871 C C . ARG A 1 113 ? 22.353 48.263 34.027 1.00 45.53 155 ARG A C 1
ATOM 872 O O . ARG A 1 113 ? 23.494 48.369 33.560 1.00 46.26 155 ARG A O 1
ATOM 880 N N . PRO A 1 114 ? 22.113 48.088 35.346 1.00 46.80 156 PRO A N 1
ATOM 881 C CA . PRO A 1 114 ? 23.246 47.947 36.262 1.00 47.24 156 PRO A CA 1
ATOM 882 C C . PRO A 1 114 ? 24.221 46.830 35.852 1.00 48.08 156 PRO A C 1
ATOM 883 O O . PRO A 1 114 ? 25.437 47.016 35.943 1.00 48.79 156 PRO A O 1
ATOM 887 N N . HIS A 1 115 ? 23.686 45.700 35.385 1.00 48.50 157 HIS A N 1
ATOM 888 C CA . HIS A 1 115 ? 24.501 44.532 35.017 1.00 48.66 157 HIS A CA 1
ATOM 889 C C . HIS A 1 115 ? 25.354 44.734 33.756 1.00 48.82 157 HIS A C 1
ATOM 890 O O . HIS A 1 115 ? 26.416 44.120 33.632 1.00 49.01 157 HIS A O 1
ATOM 897 N N . ASN A 1 116 ? 24.896 45.577 32.830 1.00 48.82 158 ASN A N 1
ATOM 898 C CA . ASN A 1 116 ? 25.628 45.831 31.579 1.00 48.75 158 ASN A CA 1
ATOM 899 C C . ASN A 1 116 ? 26.828 46.755 31.787 1.00 48.86 158 ASN A C 1
ATOM 900 O O . ASN A 1 116 ? 26.774 47.670 32.613 1.00 49.50 158 ASN A O 1
ATOM 905 N N . LEU A 1 117 ? 27.900 46.526 31.026 1.00 48.36 159 LEU A N 1
ATOM 906 C CA . LEU A 1 117 ? 29.141 47.277 31.205 1.00 47.57 159 LEU A CA 1
ATOM 907 C C . LEU A 1 117 ? 29.050 48.654 30.550 1.00 47.37 159 LEU A C 1
ATOM 908 O O . LEU A 1 117 ? 29.514 49.652 31.111 1.00 48.08 159 LEU A O 1
ATOM 913 N N . ILE A 1 118 ? 28.456 48.702 29.360 1.00 46.26 160 ILE A N 1
ATOM 914 C CA . ILE A 1 118 ? 28.301 49.942 28.644 1.00 45.39 160 ILE A CA 1
ATOM 915 C C . ILE A 1 118 ? 26.847 50.330 28.520 1.00 43.28 160 ILE A C 1
ATOM 916 O O . ILE A 1 118 ? 25.914 49.503 28.648 1.00 43.56 160 ILE A O 1
ATOM 921 N N . TYR A 1 119 ? 26.635 51.617 28.312 1.00 39.92 161 TYR A N 1
ATOM 922 C CA . TYR A 1 119 ? 25.390 52.036 27.688 1.00 37.96 161 TYR A CA 1
ATOM 923 C C . TYR A 1 119 ? 25.718 53.106 26.673 1.00 37.20 161 TYR A C 1
ATOM 924 O O . TYR A 1 119 ? 26.158 54.176 27.030 1.00 36.83 161 TYR A O 1
ATOM 933 N N . TYR A 1 120 ? 25.581 52.751 25.397 1.00 35.62 162 TYR A N 1
ATOM 934 C CA . TYR A 1 120 ? 25.911 53.644 24.318 1.00 35.40 162 TYR A CA 1
ATOM 935 C C . TYR A 1 120 ? 24.719 54.083 23.487 1.00 33.95 162 TYR A C 1
ATOM 936 O O . TYR A 1 120 ? 24.884 54.644 22.399 1.00 33.84 162 TYR A O 1
ATOM 945 N N . GLY A 1 121 ? 23.529 53.834 24.000 1.00 33.10 163 GLY A N 1
ATOM 946 C CA . GLY A 1 121 ? 22.332 54.028 23.233 1.00 31.77 163 GLY A CA 1
ATOM 947 C C . GLY A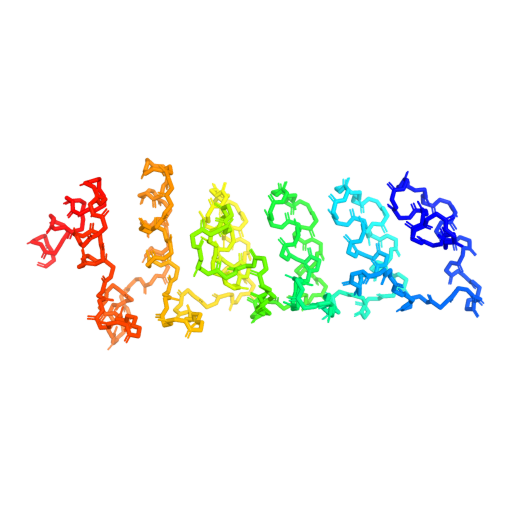 1 121 ? 22.163 52.927 22.196 1.00 30.75 163 GLY A C 1
ATOM 948 O O . GLY A 1 121 ? 22.609 51.774 22.406 1.00 31.58 163 GLY A O 1
ATOM 949 N N . GLU A 1 122 ? 21.492 53.272 21.107 1.00 29.91 164 GLU A N 1
ATOM 950 C CA . GLU A 1 122 ? 21.077 52.332 20.072 1.00 29.90 164 GLU A CA 1
ATOM 951 C C . GLU A 1 122 ? 21.620 52.614 18.694 1.00 30.60 164 GLU A C 1
ATOM 952 O O . GLU A 1 122 ? 21.709 51.679 17.905 1.00 29.50 164 GLU A O 1
ATOM 958 N N . HIS A 1 123 ? 21.939 53.864 18.411 1.00 31.64 165 HIS A N 1
ATOM 959 C CA . HIS A 1 123 ? 22.252 54.303 17.033 1.00 31.11 165 HIS A CA 1
ATOM 960 C C . HIS A 1 123 ? 23.748 54.366 16.817 1.00 31.70 165 HIS A C 1
ATOM 961 O O . HIS A 1 123 ? 24.513 54.642 17.745 1.00 31.47 165 HIS A O 1
ATOM 968 N N . PRO A 1 124 ? 24.186 54.150 15.565 1.00 31.26 166 PRO A N 1
ATOM 969 C CA . PRO A 1 124 ? 25.619 54.292 15.268 1.00 31.13 166 PRO A CA 1
ATOM 970 C C . PRO A 1 124 ? 26.256 55.624 15.751 1.00 30.76 166 PRO A C 1
ATOM 971 O O . PRO A 1 124 ? 27.383 55.625 16.237 1.00 30.71 166 PRO A O 1
ATOM 975 N N . LEU A 1 125 ? 25.570 56.755 15.587 1.00 31.48 167 LEU A N 1
ATOM 976 C CA . LEU A 1 125 ? 26.111 58.042 16.038 1.00 31.61 167 LEU A CA 1
ATOM 977 C C . LEU A 1 125 ? 26.362 58.048 17.557 1.00 31.38 167 LEU A C 1
ATOM 978 O O . LEU A 1 125 ? 27.378 58.547 18.044 1.00 30.89 167 LEU A O 1
ATOM 983 N N . SER A 1 126 ? 25.416 57.486 18.303 1.00 31.05 168 SER A N 1
ATOM 984 C CA . SER A 1 126 ? 25.536 57.397 19.769 1.00 31.31 168 SER A CA 1
ATOM 985 C C . SER A 1 126 ? 26.732 56.519 20.119 1.00 30.80 168 SER A C 1
ATOM 986 O O . SER A 1 126 ? 27.551 56.900 20.954 1.00 31.62 168 SER A O 1
ATOM 989 N N . PHE A 1 127 ? 26.884 55.375 19.448 1.00 30.64 169 PHE A N 1
ATOM 990 C CA . PHE A 1 127 ? 28.107 54.551 19.626 1.00 30.63 169 PHE A CA 1
ATOM 991 C C . PHE A 1 127 ? 29.400 55.342 19.370 1.00 31.00 169 PHE A C 1
ATOM 992 O O . PHE A 1 127 ? 30.351 55.265 20.132 1.00 30.32 169 PHE A O 1
ATOM 1000 N N . ALA A 1 128 ? 29.432 56.083 18.270 1.00 31.21 170 ALA A N 1
ATOM 1001 C CA . ALA A 1 128 ? 30.607 56.837 17.841 1.00 30.31 170 ALA A CA 1
ATOM 1002 C C . ALA A 1 128 ? 30.962 57.904 18.878 1.00 30.45 170 ALA A C 1
ATOM 1003 O O . ALA A 1 128 ? 32.118 58.125 19.207 1.00 31.04 170 ALA A O 1
ATOM 1005 N N . ALA A 1 129 ? 29.948 58.615 19.379 1.00 29.79 171 ALA A N 1
ATOM 1006 C CA . ALA A 1 129 ? 30.180 59.663 20.394 1.00 30.35 171 ALA A CA 1
ATOM 1007 C C . ALA A 1 129 ? 30.760 59.057 21.667 1.00 30.91 171 ALA A C 1
ATOM 1008 O O . ALA A 1 129 ? 31.649 59.644 22.291 1.00 31.15 171 ALA A O 1
ATOM 1010 N N . CYS A 1 130 ? 30.280 57.863 22.029 1.00 31.22 172 CYS A N 1
ATOM 1011 C CA . CYS A 1 130 ? 30.714 57.189 23.254 1.00 32.03 172 CYS A CA 1
ATOM 1012 C C . CYS A 1 130 ? 32.116 56.642 2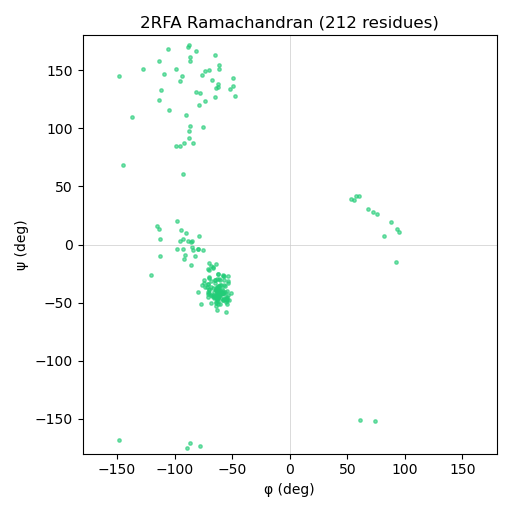3.178 1.00 32.37 172 CYS A C 1
ATOM 1013 O O . CYS A 1 130 ? 32.834 56.635 24.178 1.00 32.41 172 CYS A O 1
ATOM 1016 N N . VAL A 1 131 ? 32.523 56.138 22.035 1.00 33.03 173 VAL A N 1
ATOM 1017 C CA . VAL A 1 131 ? 33.894 55.620 21.938 1.00 34.25 173 VAL A CA 1
ATOM 1018 C C . VAL A 1 131 ? 34.899 56.755 21.678 1.00 35.55 173 VAL A C 1
ATOM 1019 O O . VAL A 1 131 ? 36.131 56.542 21.788 1.00 36.64 173 VAL A O 1
ATOM 1023 N N . GLY A 1 132 ? 34.396 57.957 21.376 1.00 36.39 174 GLY A N 1
ATOM 1024 C CA . GLY A 1 132 ? 35.217 59.195 21.282 1.00 36.61 174 GLY A CA 1
ATOM 1025 C C . GLY A 1 132 ? 35.831 59.483 19.920 1.00 37.64 174 GLY A C 1
ATOM 1026 O O . GLY A 1 132 ? 36.777 60.267 19.821 1.00 37.28 174 GLY A O 1
ATOM 1027 N N . SER A 1 133 ? 35.309 58.881 18.848 1.00 37.36 175 SER A N 1
ATOM 1028 C CA . SER A 1 133 ? 35.855 59.112 17.490 1.00 37.63 175 SER A CA 1
ATOM 1029 C C . SER A 1 133 ? 35.235 60.320 16.766 1.00 37.26 175 SER A C 1
ATOM 1030 O O . SER A 1 133 ? 34.172 60.205 16.169 1.00 36.00 175 SER A O 1
ATOM 1033 N N . GLU A 1 134 ? 35.904 61.480 16.806 1.00 36.39 176 GLU A N 1
ATOM 1034 C CA . GLU A 1 134 ? 35.410 62.642 16.039 1.00 36.23 176 GLU A CA 1
ATOM 1035 C C . GLU A 1 134 ? 35.294 62.366 14.538 1.00 34.59 176 GLU A C 1
ATOM 1036 O O . GLU A 1 134 ? 34.294 62.711 13.919 1.00 33.85 176 GLU A O 1
ATOM 1042 N N . GLU A 1 135 ? 36.273 61.685 13.960 1.00 33.89 177 GLU A N 1
ATOM 1043 C CA . GLU A 1 135 ? 36.225 61.358 12.541 1.00 34.32 177 GLU A CA 1
ATOM 1044 C C . GLU A 1 135 ? 35.024 60.504 12.153 1.00 33.35 177 GLU A C 1
ATOM 1045 O O . GLU A 1 135 ? 34.385 60.725 11.119 1.00 34.40 177 GLU A O 1
ATOM 1051 N N . ILE A 1 136 ? 34.720 59.505 12.976 1.00 32.70 178 ILE A N 1
ATOM 1052 C CA . ILE A 1 136 ? 33.576 58.636 12.701 1.00 31.94 178 ILE A CA 1
ATOM 1053 C C . ILE A 1 136 ? 32.279 59.387 12.918 1.00 31.13 178 ILE A C 1
ATOM 1054 O O . ILE A 1 136 ? 31.318 59.234 12.162 1.00 30.70 178 ILE A O 1
ATOM 1059 N N . VAL A 1 137 ? 32.210 60.200 13.966 1.00 31.55 179 VAL A N 1
ATOM 1060 C CA . VAL A 1 137 ? 31.035 61.079 14.184 1.00 31.74 179 VAL A CA 1
ATOM 1061 C C . VAL A 1 137 ? 30.761 61.946 12.947 1.00 31.65 179 VAL A C 1
ATOM 1062 O O . VAL A 1 137 ? 29.627 62.023 12.438 1.00 32.18 179 VAL A O 1
ATOM 1066 N N . ARG A 1 138 ? 31.805 62.559 12.422 1.00 32.16 180 ARG A N 1
ATOM 1067 C CA . ARG A 1 138 ? 31.649 63.415 11.235 1.00 33.62 180 ARG A CA 1
ATOM 1068 C C . ARG A 1 138 ? 31.215 62.653 9.997 1.00 33.27 180 ARG A C 1
ATOM 1069 O O . ARG A 1 138 ? 30.337 63.124 9.280 1.00 34.20 180 ARG A O 1
ATOM 1077 N N . LEU A 1 139 ? 31.833 61.496 9.753 1.00 33.34 181 LEU A N 1
ATOM 1078 C CA . LEU A 1 139 ? 31.436 60.591 8.657 1.00 33.10 181 LEU A CA 1
ATOM 1079 C C . LEU A 1 139 ? 29.966 60.222 8.773 1.00 32.14 181 LEU A C 1
ATOM 1080 O O . LEU A 1 139 ? 29.237 60.269 7.803 1.00 31.87 181 LEU A O 1
ATOM 1085 N N . LEU A 1 140 ? 29.513 59.850 9.961 1.00 31.05 182 LEU A N 1
ATOM 1086 C CA . LEU A 1 140 ? 28.093 59.463 10.130 1.00 30.79 182 LEU A CA 1
ATOM 1087 C C . LEU A 1 140 ? 27.125 60.626 9.833 1.00 30.41 182 LEU A C 1
ATOM 1088 O O . LEU A 1 140 ? 26.090 60.475 9.138 1.00 30.13 182 LEU A O 1
ATOM 1093 N N . ILE A 1 141 ? 27.437 61.796 10.369 1.00 30.71 183 ILE A N 1
ATOM 1094 C CA . ILE A 1 141 ? 26.603 62.994 10.121 1.00 31.66 183 ILE A CA 1
ATOM 1095 C C . ILE A 1 141 ? 26.564 63.345 8.619 1.00 31.48 183 ILE A C 1
ATOM 1096 O O . ILE A 1 141 ? 25.509 63.699 8.072 1.00 30.88 183 ILE A O 1
ATOM 1101 N N . GLU A 1 142 ? 27.705 63.231 7.947 1.00 31.96 184 GLU A N 1
ATOM 1102 C CA . GLU A 1 142 ? 27.786 63.465 6.505 1.00 32.89 184 GLU A CA 1
ATOM 1103 C C . GLU A 1 142 ? 26.933 62.483 5.701 1.00 32.34 184 GLU A C 1
ATOM 1104 O O . GLU A 1 142 ? 26.512 62.790 4.573 1.00 33.10 184 GLU A O 1
ATOM 1110 N N . HIS A 1 143 ? 26.686 61.305 6.270 1.00 30.91 185 HIS A N 1
ATOM 1111 C CA . HIS A 1 143 ? 25.785 60.316 5.668 1.00 31.51 185 HIS A CA 1
ATOM 1112 C C . HIS A 1 143 ? 24.381 60.316 6.235 1.00 31.24 185 HIS A C 1
ATOM 1113 O O . HIS A 1 143 ? 23.646 59.318 6.124 1.00 32.08 185 HIS A O 1
ATOM 1120 N N . GLY A 1 144 ? 24.017 61.426 6.866 1.00 31.46 186 GLY A N 1
ATOM 1121 C CA . GLY A 1 144 ? 22.628 61.700 7.251 1.00 31.71 186 GLY A CA 1
ATOM 1122 C C . GLY A 1 144 ? 22.207 61.280 8.654 1.00 31.10 186 GLY A C 1
ATOM 1123 O O . GLY A 1 144 ? 20.999 61.265 8.948 1.00 31.99 186 GLY A O 1
ATOM 1124 N N . ALA A 1 145 ? 23.151 60.955 9.534 1.00 31.86 187 ALA A N 1
ATOM 1125 C CA . ALA A 1 145 ? 22.789 60.529 10.896 1.00 31.98 187 ALA A CA 1
ATOM 1126 C C . ALA A 1 145 ? 22.100 61.676 11.618 1.00 32.51 187 ALA A C 1
ATOM 1127 O O . ALA A 1 145 ? 22.532 62.812 11.506 1.00 33.20 187 ALA A O 1
ATOM 1129 N N . ASP A 1 146 ? 20.996 61.374 12.292 1.00 33.36 188 ASP A N 1
ATOM 1130 C CA . ASP A 1 146 ? 20.170 62.394 12.940 1.00 33.47 188 ASP A CA 1
ATOM 1131 C C . ASP A 1 146 ? 20.677 62.594 14.357 1.00 33.66 188 ASP A C 1
ATOM 1132 O O . ASP A 1 146 ? 20.533 61.706 15.188 1.00 33.26 188 ASP A O 1
ATOM 1137 N N . ILE A 1 147 ? 21.258 63.753 14.626 1.00 34.21 189 ILE A N 1
ATOM 1138 C CA A ILE A 1 147 ? 21.775 64.062 15.956 0.50 34.20 189 ILE A CA 1
ATOM 1139 C CA B ILE A 1 147 ? 21.771 64.065 15.977 0.50 34.26 189 ILE A CA 1
ATOM 1140 C C . ILE A 1 147 ? 20.654 64.074 17.013 1.00 34.04 189 ILE A C 1
ATOM 1141 O O . ILE A 1 147 ? 20.914 63.898 18.209 1.00 35.40 189 ILE A O 1
ATOM 1150 N N . ARG A 1 148 ? 19.418 64.276 16.575 1.00 33.45 190 ARG A N 1
ATOM 1151 C CA . ARG A 1 148 ? 18.289 64.348 17.495 1.00 33.82 190 ARG A CA 1
ATOM 1152 C C . ARG A 1 148 ? 17.651 62.995 17.802 1.00 33.62 190 ARG A C 1
ATOM 1153 O O . ARG A 1 148 ? 16.639 62.940 18.519 1.00 33.88 190 ARG A O 1
ATOM 1161 N N . ALA A 1 149 ? 18.211 61.904 17.258 1.00 33.37 191 ALA A N 1
ATOM 1162 C CA . ALA A 1 149 ? 17.593 60.582 17.418 1.00 33.24 191 ALA A CA 1
ATOM 1163 C C . ALA A 1 149 ? 17.537 60.184 18.883 1.00 32.10 191 ALA A C 1
ATOM 1164 O O . ALA A 1 149 ? 18.480 60.407 19.624 1.00 32.35 191 ALA A O 1
ATOM 1166 N N . GLN A 1 150 ? 16.386 59.655 19.303 1.00 32.17 192 GLN A N 1
ATOM 1167 C CA . GLN A 1 150 ? 16.224 59.181 20.666 1.00 32.94 192 GLN A CA 1
ATOM 1168 C C . GLN A 1 150 ? 16.133 57.660 20.742 1.00 32.99 192 GLN A C 1
ATOM 1169 O O . GLN A 1 150 ? 15.595 57.008 19.846 1.00 31.69 192 GLN A O 1
ATOM 1175 N N . ASP A 1 151 ? 16.658 57.106 21.835 1.00 33.30 193 ASP A N 1
ATOM 1176 C CA . ASP A 1 151 ? 16.567 55.682 22.078 1.00 33.07 193 ASP A CA 1
ATOM 1177 C C . ASP A 1 151 ? 15.261 55.376 22.782 1.00 33.51 193 ASP A C 1
ATOM 1178 O O . ASP A 1 151 ? 14.381 56.245 22.890 1.00 32.30 193 ASP A O 1
ATOM 1183 N N . SER A 1 152 ? 15.138 54.133 23.237 1.00 33.94 194 SER A N 1
ATOM 1184 C CA . SER A 1 152 ? 13.904 53.616 23.805 1.00 34.49 194 SER A CA 1
ATOM 1185 C C . SER A 1 152 ? 13.563 54.316 25.117 1.00 33.28 194 SER A C 1
ATOM 1186 O O . SER A 1 152 ? 12.405 54.260 25.555 1.00 33.62 194 SER A O 1
ATOM 1189 N N . LEU A 1 153 ? 14.576 54.940 25.746 1.00 33.69 195 LEU A N 1
ATOM 1190 C CA . LEU A 1 153 ? 14.409 55.698 26.996 1.00 34.04 195 LEU A CA 1
ATOM 1191 C C . LEU A 1 153 ? 14.221 57.208 26.761 1.00 33.74 195 LEU A C 1
ATOM 1192 O O . LEU A 1 153 ? 14.105 57.983 27.721 1.00 32.56 195 LEU A O 1
ATOM 1197 N N . GLY A 1 154 ? 14.169 57.610 25.491 1.00 32.28 196 GLY A N 1
ATOM 1198 C CA . GLY A 1 154 ? 13.988 59.005 25.155 1.00 32.10 196 GLY A CA 1
ATOM 1199 C C . GLY A 1 154 ? 15.296 59.749 25.220 1.00 31.13 196 GLY A C 1
ATOM 1200 O O . GLY A 1 154 ? 15.298 60.957 25.059 1.00 31.59 196 GLY A O 1
ATOM 1201 N N . ASN A 1 155 ? 16.403 59.024 25.410 1.00 30.69 197 ASN A N 1
ATOM 1202 C CA . ASN A 1 155 ? 17.708 59.651 25.494 1.00 30.95 197 ASN A CA 1
ATOM 1203 C C . ASN A 1 155 ? 18.245 60.035 24.135 1.00 31.32 197 ASN A C 1
ATOM 1204 O O . ASN A 1 155 ? 18.236 59.205 23.207 1.00 30.87 197 ASN A O 1
ATOM 1209 N N . THR A 1 156 ? 18.697 61.282 23.997 1.00 30.39 198 THR A N 1
ATOM 1210 C CA . THR A 1 156 ? 19.428 61.697 22.830 1.00 30.57 198 THR A CA 1
ATOM 1211 C C . THR A 1 156 ? 20.903 61.391 23.100 1.00 30.86 198 THR A C 1
ATOM 1212 O O . THR A 1 156 ? 21.308 60.999 24.209 1.00 29.76 198 THR A O 1
ATOM 1216 N N . VAL A 1 157 ? 21.709 61.555 22.066 1.00 31.25 199 VAL A N 1
ATOM 1217 C CA . VAL A 1 157 ? 23.165 61.407 22.253 1.00 30.92 199 VAL A CA 1
ATOM 1218 C C . VAL A 1 157 ? 23.719 62.291 23.377 1.00 31.22 199 VAL A C 1
ATOM 1219 O O . VAL A 1 157 ? 24.713 61.938 24.034 1.00 30.92 199 VAL A O 1
ATOM 1223 N N . LEU A 1 158 ? 23.120 63.486 23.570 1.00 31.63 200 LEU A N 1
ATOM 1224 C CA . LEU A 1 158 ? 23.521 64.371 24.641 1.00 30.56 200 LEU A CA 1
ATOM 1225 C C . LEU A 1 158 ? 23.322 63.701 26.009 1.00 29.59 200 LEU A C 1
ATOM 1226 O O . LEU A 1 158 ? 24.207 63.736 26.843 1.00 30.12 200 LEU A O 1
ATOM 1231 N N . HIS A 1 159 ? 22.132 63.145 26.279 1.00 29.39 201 HIS A N 1
ATOM 1232 C CA . HIS A 1 159 ? 21.947 62.381 27.510 1.00 29.42 201 HIS A CA 1
ATOM 1233 C C . HIS A 1 159 ? 22.965 61.241 27.646 1.00 30.13 201 HIS A C 1
ATOM 1234 O O . HIS A 1 159 ? 23.538 61.035 28.715 1.00 28.77 201 HIS A O 1
ATOM 1241 N N . ILE A 1 160 ? 23.166 60.491 26.566 1.00 29.08 202 ILE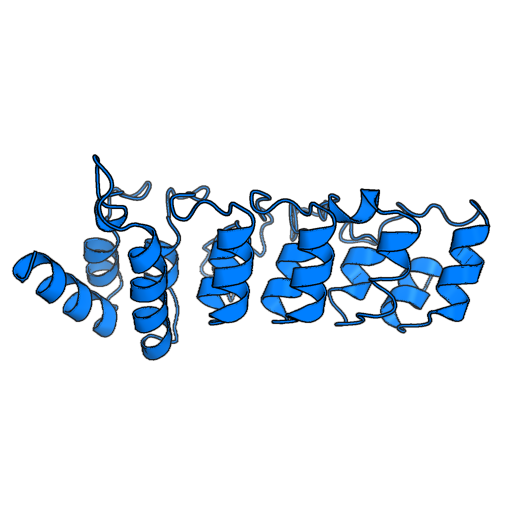 A N 1
ATOM 1242 C CA . ILE A 1 160 ? 24.004 59.317 26.638 1.00 29.92 202 ILE A CA 1
ATOM 1243 C C . ILE A 1 160 ? 25.439 59.694 27.002 1.00 29.03 202 ILE A C 1
ATOM 1244 O O . ILE A 1 160 ? 26.109 59.027 27.819 1.00 28.58 202 ILE A O 1
ATOM 1249 N N . LEU A 1 161 ? 25.903 60.831 26.480 1.00 29.26 203 LEU A N 1
ATOM 1250 C CA . LEU A 1 161 ? 27.216 61.332 26.860 1.00 29.97 203 LEU A CA 1
ATOM 1251 C C . LEU A 1 161 ? 27.318 61.660 28.352 1.00 31.00 203 LEU A C 1
ATOM 1252 O O . LEU A 1 161 ? 28.357 61.451 28.947 1.00 31.28 203 LEU A O 1
ATOM 1257 N N . ILE A 1 162 ? 26.235 62.160 28.956 1.00 29.99 204 ILE A N 1
ATOM 1258 C CA . ILE A 1 162 ? 26.229 62.459 30.397 1.00 31.84 204 ILE A CA 1
ATOM 1259 C C . ILE A 1 162 ? 26.484 61.192 31.214 1.00 31.39 204 ILE A C 1
ATOM 1260 O O . ILE A 1 162 ? 27.072 61.242 32.289 1.00 32.54 204 ILE A O 1
ATOM 1265 N N . LEU A 1 163 ? 26.062 60.052 30.689 1.00 32.24 205 LEU A N 1
ATOM 1266 C CA . LEU A 1 163 ? 26.156 58.788 31.391 1.00 32.58 205 LEU A CA 1
ATOM 1267 C C . LEU A 1 163 ? 27.494 58.069 31.226 1.00 34.11 205 LEU A C 1
ATOM 1268 O O . LEU A 1 163 ? 27.651 56.958 31.765 1.00 35.09 205 LEU A O 1
ATOM 1273 N N . GLN A 1 164 ? 28.450 58.672 30.506 1.00 34.55 206 GLN A N 1
ATOM 1274 C CA . GLN A 1 164 ? 29.748 58.030 30.220 1.00 35.70 206 GLN A CA 1
ATOM 1275 C C . GLN A 1 164 ? 30.827 58.390 31.236 1.00 37.26 206 GLN A C 1
ATOM 1276 O O . GLN A 1 164 ? 30.875 59.522 31.697 1.00 38.13 206 GLN A O 1
ATOM 1282 N N . PRO A 1 165 ? 31.729 57.435 31.545 1.00 38.68 207 PRO A N 1
ATOM 1283 C CA . PRO A 1 165 ? 32.853 57.636 32.506 1.00 38.90 207 PRO A CA 1
ATOM 1284 C C . PRO A 1 165 ? 33.949 58.646 32.144 1.00 39.88 207 PRO A C 1
ATOM 1285 O O . PRO A 1 165 ? 34.538 59.232 33.051 1.00 39.76 207 PRO A O 1
ATOM 1289 N N . ASN A 1 166 ? 34.248 58.841 30.859 1.00 41.19 208 ASN A N 1
ATOM 1290 C CA . ASN A 1 166 ? 35.374 59.686 30.460 1.00 41.83 208 ASN A CA 1
ATOM 1291 C C . ASN A 1 166 ? 34.896 61.108 30.157 1.00 42.47 208 ASN A C 1
ATOM 1292 O O . ASN A 1 166 ? 34.653 61.479 29.007 1.00 42.65 208 ASN A O 1
ATOM 1297 N N . LYS A 1 167 ? 34.795 61.907 31.219 1.00 43.80 209 LYS A N 1
ATOM 1298 C CA . LYS A 1 167 ? 34.133 63.229 31.175 1.00 44.26 209 LYS A CA 1
ATOM 1299 C C . LYS A 1 167 ? 34.835 64.268 30.282 1.00 45.27 209 LYS A C 1
ATOM 1300 O O . LYS A 1 167 ? 34.158 65.141 29.697 1.00 45.01 209 LYS A O 1
ATOM 1306 N N . THR A 1 168 ? 36.177 64.192 30.203 1.00 45.16 210 THR A N 1
ATOM 1307 C CA . THR A 1 168 ? 36.944 65.141 29.397 1.00 45.79 210 THR A CA 1
ATOM 1308 C C . THR A 1 168 ? 36.626 65.066 27.904 1.00 46.12 210 THR A C 1
ATOM 1309 O O . THR A 1 168 ? 36.188 66.084 27.335 1.00 47.66 210 THR A O 1
ATOM 1313 N N . PHE A 1 169 ? 36.756 63.899 27.258 1.00 45.84 211 PHE A N 1
ATOM 1314 C CA . PHE A 1 169 ? 36.352 63.840 25.841 1.00 44.97 211 PHE A CA 1
ATOM 1315 C C . PHE A 1 169 ? 34.838 63.993 25.676 1.00 44.72 211 PHE A C 1
ATOM 1316 O O . PHE A 1 169 ? 34.410 64.524 24.652 1.00 42.99 211 PHE A O 1
ATOM 1324 N N . ALA A 1 170 ? 34.042 63.536 26.660 1.00 44.09 212 ALA A N 1
ATOM 1325 C CA . ALA A 1 170 ? 32.583 63.627 26.560 1.00 43.75 212 ALA A CA 1
ATOM 1326 C C . ALA A 1 170 ? 32.142 65.051 26.381 1.00 43.44 212 ALA A C 1
ATOM 1327 O O . ALA A 1 170 ? 31.219 65.315 25.594 1.00 43.38 212 ALA A O 1
ATOM 1329 N N . CYS A 1 171 ? 32.796 65.971 27.094 1.00 44.14 213 CYS A N 1
ATOM 1330 C CA . CYS A 1 171 ? 32.517 67.385 26.933 1.00 43.00 213 CYS A CA 1
ATOM 1331 C C . CYS A 1 171 ? 32.849 67.911 25.536 1.00 41.97 213 CYS A C 1
ATOM 1332 O O . CYS A 1 171 ? 32.036 68.606 24.911 1.00 40.77 213 CYS A O 1
ATOM 1335 N N . GLN A 1 172 ? 34.024 67.567 25.018 1.00 40.77 214 GLN A N 1
ATOM 1336 C CA . GLN A 1 172 ? 34.361 67.978 23.643 1.00 40.53 214 GLN A CA 1
ATOM 1337 C C . GLN A 1 172 ? 33.407 67.407 22.597 1.00 39.09 214 GLN A C 1
ATOM 1338 O O . GLN A 1 172 ? 33.083 68.060 21.600 1.00 38.69 214 GLN A O 1
ATOM 1344 N N . MET A 1 173 ? 32.960 66.178 22.835 1.00 38.26 215 MET A N 1
ATOM 1345 C CA . MET A 1 173 ? 32.068 65.510 21.927 1.00 37.76 215 MET A CA 1
ATOM 1346 C C . MET A 1 173 ? 30.694 66.159 21.970 1.00 37.68 215 MET A C 1
ATOM 1347 O O . MET A 1 173 ? 30.033 66.291 20.938 1.00 37.89 215 MET A O 1
ATOM 1352 N N . TYR A 1 174 ? 30.267 66.554 23.170 1.00 36.85 216 TYR A N 1
ATOM 1353 C CA . TYR A 1 174 ? 28.965 67.198 23.383 1.00 36.59 216 TYR A CA 1
ATOM 1354 C C . TYR A 1 174 ? 28.948 68.464 22.508 1.00 36.93 216 TYR A C 1
ATOM 1355 O O . TYR A 1 174 ? 28.009 68.738 21.762 1.00 36.45 216 TYR A O 1
ATOM 1364 N N . ASN A 1 175 ? 30.021 69.228 22.584 1.00 37.25 217 ASN A N 1
ATOM 1365 C CA . ASN A 1 175 ? 30.099 70.485 21.843 1.00 37.45 217 ASN A CA 1
ATOM 1366 C C . ASN A 1 175 ? 30.217 70.217 20.353 1.00 37.32 217 ASN A C 1
ATOM 1367 O O . ASN A 1 175 ? 29.627 70.930 19.549 1.00 38.37 217 ASN A O 1
ATOM 1372 N N . LEU A 1 176 ? 30.975 69.196 19.979 1.00 37.02 218 LEU A N 1
ATOM 1373 C CA . LEU A 1 176 ? 31.072 68.824 18.560 1.00 36.66 218 LEU A CA 1
ATOM 1374 C C . LEU A 1 176 ? 29.675 68.543 18.036 1.00 36.66 218 LEU A C 1
ATOM 1375 O O . LEU A 1 176 ? 29.288 69.045 16.982 1.00 36.23 218 LEU A O 1
ATOM 1380 N N . LEU A 1 177 ? 28.901 67.768 18.782 1.00 35.95 219 LEU A N 1
ATOM 1381 C CA . LEU A 1 177 ? 27.586 67.410 18.299 1.00 36.56 219 LEU A CA 1
ATOM 1382 C C . LEU A 1 177 ? 26.693 68.645 18.171 1.00 36.94 219 LEU A C 1
ATOM 1383 O O . LEU A 1 177 ? 25.943 68.782 17.206 1.00 35.91 219 LEU A O 1
ATOM 1388 N N . LEU A 1 178 ? 26.799 69.562 19.130 1.00 37.11 220 LEU A N 1
ATOM 1389 C CA . LEU A 1 178 ? 25.975 70.774 19.098 1.00 38.21 220 LEU A CA 1
ATOM 1390 C C . LEU A 1 178 ? 26.369 71.741 17.977 1.00 38.53 220 LEU A C 1
ATOM 1391 O O . LEU A 1 178 ? 25.542 72.545 17.526 1.00 38.19 220 LEU A O 1
ATOM 1396 N N . SER A 1 179 ? 27.600 71.634 17.484 1.00 39.21 221 SER A N 1
ATOM 1397 C CA . SER A 1 179 ? 28.057 72.501 16.407 1.00 40.25 221 SER A CA 1
ATOM 1398 C C . SER A 1 179 ? 27.310 72.175 15.104 1.00 40.96 221 SER A C 1
ATOM 1399 O O . SER A 1 179 ? 27.273 72.986 14.189 1.00 41.01 221 SER A O 1
ATOM 1402 N N . TYR A 1 180 ? 26.708 70.989 15.040 1.00 42.03 222 TYR A N 1
ATOM 1403 C CA . TYR A 1 180 ? 25.852 70.609 13.919 1.00 42.89 222 TYR A CA 1
ATOM 1404 C C . TYR A 1 180 ? 24.379 70.948 14.156 1.00 43.83 222 TYR A C 1
ATOM 1405 O O . TYR A 1 180 ? 23.565 70.872 13.226 1.00 44.25 222 TYR A O 1
ATOM 1414 N N . ASP A 1 181 ? 24.034 71.287 15.400 1.00 44.84 223 ASP A N 1
ATOM 1415 C CA . ASP A 1 181 ? 22.672 71.695 15.748 1.00 44.77 223 ASP A CA 1
ATOM 1416 C C . ASP A 1 181 ? 22.466 73.134 15.272 1.00 45.16 223 ASP A C 1
ATOM 1417 O O . ASP A 1 181 ? 21.492 73.432 14.577 1.00 45.26 223 ASP A O 1
ATOM 1422 N N . GLY A 1 182 ? 23.397 74.014 15.645 1.00 45.12 224 GLY A N 1
ATOM 1423 C CA . GLY A 1 182 ? 23.477 75.368 15.092 1.00 45.02 224 GLY A CA 1
ATOM 1424 C C . GLY A 1 182 ? 22.249 76.218 15.354 1.00 45.12 224 GLY A C 1
ATOM 1425 O O . GLY A 1 182 ? 21.556 76.026 16.356 1.00 45.37 224 GLY A O 1
ATOM 1426 N N . GLY A 1 183 ? 21.976 77.149 14.442 1.00 45.01 225 GLY A N 1
ATOM 1427 C CA . GLY A 1 183 ? 20.853 78.076 14.580 1.00 44.95 225 GLY A CA 1
ATOM 1428 C C . GLY A 1 183 ? 19.571 77.596 13.920 1.00 44.91 225 GLY A C 1
ATOM 1429 O O . GLY A 1 183 ? 19.052 78.259 13.014 1.00 44.75 225 GLY A O 1
ATOM 1430 N N . ASP A 1 184 ? 19.059 76.450 14.378 1.00 44.71 226 ASP A N 1
ATOM 1431 C CA . ASP A 1 184 ? 17.790 75.904 13.876 1.00 44.60 226 ASP A CA 1
ATOM 1432 C C . ASP A 1 184 ? 16.603 76.704 14.413 1.00 44.49 226 ASP A C 1
ATOM 1433 O O . ASP A 1 184 ? 16.652 77.225 15.530 1.00 44.69 226 ASP A O 1
ATOM 1438 N N . HIS A 1 185 ? 15.533 76.775 13.620 1.00 44.08 227 HIS A N 1
ATOM 1439 C CA . HIS A 1 185 ? 14.382 77.631 13.931 1.00 43.86 227 HIS A CA 1
ATOM 1440 C C . HIS A 1 185 ? 13.421 77.056 14.988 1.00 43.61 227 HIS A C 1
ATOM 1441 O O . HIS A 1 185 ? 12.345 77.624 15.218 1.00 43.68 227 HIS A O 1
ATOM 1448 N N . LEU A 1 186 ? 13.791 75.938 15.619 1.00 43.21 228 LEU A N 1
ATOM 1449 C CA . LEU A 1 186 ? 13.115 75.502 16.847 1.00 42.85 228 LEU A CA 1
ATOM 1450 C C . LEU A 1 186 ? 14.065 74.750 17.790 1.00 42.05 228 LEU A C 1
ATOM 1451 O O . LEU A 1 186 ? 15.283 74.729 17.580 1.00 42.02 228 LEU A O 1
ATOM 1456 N N . LYS A 1 187 ? 13.493 74.111 18.807 1.00 40.87 229 LYS A N 1
ATOM 1457 C CA . LYS A 1 187 ? 14.163 73.942 20.083 1.00 39.91 229 LYS A CA 1
ATOM 1458 C C . LYS A 1 187 ? 15.547 73.351 19.959 1.00 38.29 229 LYS A C 1
ATOM 1459 O O . LYS A 1 187 ? 15.769 72.375 19.235 1.00 37.82 229 LYS A O 1
ATOM 1465 N N . SER A 1 188 ? 16.487 73.966 20.665 1.00 36.31 230 SER A N 1
ATOM 1466 C CA . SER A 1 188 ? 17.788 73.371 20.826 1.00 34.49 230 SER A CA 1
ATOM 1467 C C . SER A 1 188 ? 17.615 71.910 21.262 1.00 33.30 230 SER A C 1
ATOM 1468 O O . SER A 1 188 ? 16.691 71.561 22.015 1.00 31.75 230 SER A O 1
ATOM 1471 N N . LEU A 1 189 ? 18.494 71.058 20.755 1.00 32.09 231 LEU A N 1
ATOM 1472 C CA . LEU A 1 189 ? 18.546 69.668 21.201 1.00 31.88 231 LEU A CA 1
ATOM 1473 C C . LEU A 1 189 ? 18.770 69.583 22.721 1.00 32.28 231 LEU A C 1
ATOM 1474 O O . LEU A 1 189 ? 18.356 68.619 23.372 1.00 31.75 231 LEU A O 1
ATOM 1479 N N . GLU A 1 190 ? 19.414 70.603 23.292 1.00 32.19 232 GLU A N 1
ATOM 1480 C CA . GLU A 1 190 ? 19.655 70.645 24.732 1.00 31.74 232 GLU A CA 1
ATOM 1481 C C . GLU A 1 190 ? 18.395 70.731 25.559 1.00 31.76 232 GLU A C 1
ATOM 1482 O O . GLU A 1 190 ? 18.440 70.472 26.760 1.00 32.40 232 GLU A O 1
ATOM 1488 N N . LEU A 1 191 ? 17.282 71.100 24.919 1.00 31.10 233 LEU A N 1
ATOM 1489 C CA . LEU A 1 191 ? 16.003 71.284 25.606 1.00 31.09 233 LEU A CA 1
ATOM 1490 C C . LEU A 1 191 ? 15.095 70.077 25.479 1.00 30.96 233 LEU A C 1
ATOM 1491 O O . LEU A 1 191 ? 14.008 70.050 26.079 1.00 29.94 233 LEU A O 1
ATOM 1496 N N . VAL A 1 192 ? 15.531 69.076 24.708 1.00 30.85 234 VAL A N 1
ATOM 1497 C CA . VAL A 1 192 ? 14.767 67.850 24.550 1.00 30.96 234 VAL A CA 1
ATOM 1498 C C . VAL A 1 192 ? 14.951 66.921 25.763 1.00 30.76 234 VAL A C 1
ATOM 1499 O O . VAL A 1 192 ? 16.088 66.529 26.088 1.00 30.93 234 VAL A O 1
ATOM 1503 N N . PRO A 1 193 ? 13.841 66.593 26.462 1.00 31.64 235 PRO A N 1
ATOM 1504 C CA . PRO A 1 193 ? 13.932 65.705 27.601 1.00 31.87 235 PRO A CA 1
ATOM 1505 C C . PRO A 1 193 ? 13.852 64.247 27.218 1.00 33.09 235 PRO A C 1
ATOM 1506 O O . PRO A 1 193 ? 13.403 63.903 26.123 1.00 33.62 235 PRO A O 1
ATOM 1510 N N . ASN A 1 194 ? 14.304 63.398 28.128 1.00 33.35 236 ASN A N 1
ATOM 1511 C CA . ASN A 1 194 ? 14.123 61.965 27.983 1.00 32.21 236 ASN A CA 1
ATOM 1512 C C . ASN A 1 194 ? 12.793 61.544 28.620 1.00 32.90 236 ASN A C 1
ATOM 1513 O O . ASN A 1 194 ? 12.002 62.421 29.067 1.00 31.64 236 ASN A O 1
ATOM 1518 N N . ASN A 1 195 ? 12.536 60.237 28.654 1.00 31.99 237 ASN A N 1
ATOM 1519 C CA . ASN A 1 195 ? 11.262 59.702 29.163 1.00 33.68 237 ASN A CA 1
ATOM 1520 C C . ASN A 1 195 ? 11.067 59.928 30.668 1.00 34.35 237 ASN A C 1
ATOM 1521 O O . ASN A 1 195 ? 9.944 59.868 31.183 1.00 34.78 237 ASN A O 1
ATOM 1526 N N . GLN A 1 196 ? 12.164 60.177 31.366 1.00 34.82 238 GLN A N 1
ATOM 1527 C CA . GLN A 1 196 ? 12.141 60.574 32.772 1.00 35.89 238 GLN A CA 1
ATOM 1528 C C . GLN A 1 196 ? 11.807 62.071 32.936 1.00 36.28 238 GLN A C 1
ATOM 1529 O O . GLN A 1 196 ? 11.718 62.560 34.069 1.00 37.47 238 GLN A O 1
ATOM 1535 N N . GLY A 1 197 ? 11.659 62.811 31.831 1.00 35.98 239 GLY A N 1
ATOM 1536 C CA . GLY A 1 197 ? 11.491 64.266 31.867 1.00 35.84 239 GLY A CA 1
ATOM 1537 C C . GLY A 1 197 ? 12.727 65.087 32.222 1.00 35.52 239 GLY A C 1
ATOM 1538 O O . GLY A 1 197 ? 12.613 66.202 32.738 1.00 35.87 239 GLY A O 1
ATOM 1539 N N . LEU A 1 198 ? 13.918 64.569 31.927 1.00 35.15 240 LEU A N 1
ATOM 1540 C CA . LEU A 1 198 ? 15.154 65.261 32.278 1.00 34.70 240 LEU A CA 1
ATOM 1541 C C . LEU A 1 198 ? 15.811 65.712 30.990 1.00 34.52 240 LEU A C 1
ATOM 1542 O O . LEU A 1 198 ? 15.937 64.916 30.054 1.00 34.88 240 LEU A O 1
ATOM 1547 N N . THR A 1 199 ? 16.247 66.963 30.940 1.00 33.50 241 THR A N 1
ATOM 1548 C CA . THR A 1 199 ? 17.136 67.419 29.873 1.00 32.64 241 THR A CA 1
ATOM 1549 C C . THR A 1 199 ? 18.546 66.989 30.244 1.00 32.95 241 THR A C 1
ATOM 1550 O O . THR A 1 199 ? 18.780 66.550 31.379 1.00 32.53 241 THR A O 1
ATOM 1554 N N . PRO A 1 200 ? 19.472 67.058 29.288 1.00 31.81 242 PRO A N 1
ATOM 1555 C CA . PRO A 1 200 ? 20.846 66.681 29.610 1.00 32.33 242 PRO A CA 1
ATOM 1556 C C . PRO A 1 200 ? 21.438 67.431 30.842 1.00 32.06 242 PRO A C 1
ATOM 1557 O O . PRO A 1 200 ? 22.132 66.823 31.658 1.00 32.38 242 PRO A O 1
ATOM 1561 N N . PHE A 1 201 ? 21.208 68.735 30.920 1.00 32.07 243 PHE A N 1
ATOM 1562 C CA . PHE A 1 201 ? 21.663 69.543 32.069 1.00 32.85 243 PHE A CA 1
ATOM 1563 C C . PHE A 1 201 ? 21.127 68.970 33.387 1.00 32.89 243 PHE A C 1
ATOM 1564 O O . PHE A 1 201 ? 21.885 68.696 34.311 1.00 33.59 243 PHE A O 1
ATOM 1572 N N . LYS A 1 202 ? 19.831 68.697 33.441 1.00 32.69 244 LYS A N 1
ATOM 1573 C CA . LYS A 1 202 ? 19.236 68.186 34.657 1.00 32.86 244 LYS A CA 1
ATOM 1574 C C . LYS A 1 202 ? 19.721 66.791 34.956 1.00 31.17 244 LYS A C 1
ATOM 1575 O O . LYS A 1 202 ? 19.950 66.451 36.111 1.00 31.48 244 LYS A O 1
ATOM 1581 N N . LEU A 1 203 ? 19.912 65.997 33.914 1.00 30.54 245 LEU A N 1
ATOM 1582 C CA . LEU A 1 203 ? 20.415 64.634 34.060 1.00 30.00 245 LEU A CA 1
ATOM 1583 C C . LEU A 1 203 ? 21.829 64.642 34.647 1.00 29.54 245 LEU A C 1
ATOM 1584 O O . LEU A 1 203 ? 22.189 63.826 35.491 1.00 28.79 245 LEU A O 1
ATOM 1589 N N . ALA A 1 204 ? 22.629 65.560 34.165 1.00 30.24 246 ALA A N 1
ATOM 1590 C CA . ALA A 1 204 ? 23.980 65.719 34.714 1.00 29.76 246 ALA A CA 1
ATOM 1591 C C . ALA A 1 204 ? 23.938 65.979 36.204 1.00 29.79 246 ALA A C 1
ATOM 1592 O O . ALA A 1 204 ? 24.697 65.380 36.968 1.00 31.01 246 ALA A O 1
ATOM 1594 N N . GLY A 1 205 ? 23.017 66.834 36.639 1.00 29.91 247 GLY A N 1
ATOM 1595 C CA . GLY A 1 205 ? 22.834 67.089 38.043 1.00 29.75 247 GLY A CA 1
ATOM 1596 C C . GLY A 1 205 ? 22.371 65.879 38.804 1.00 29.85 247 GLY A C 1
ATOM 1597 O O . GLY A 1 205 ? 22.938 65.511 39.819 1.00 29.98 247 GLY A O 1
ATOM 1598 N N . VAL A 1 206 ? 21.325 65.228 38.310 1.00 30.33 248 VAL A N 1
ATOM 1599 C CA . VAL A 1 206 ? 20.844 64.019 38.957 1.00 30.10 248 VAL A CA 1
ATOM 1600 C C . VAL A 1 206 ? 21.903 62.924 39.116 1.00 29.54 248 VAL A C 1
ATOM 1601 O O . VAL A 1 206 ? 21.960 62.272 40.139 1.00 29.22 248 VAL A O 1
ATOM 1605 N N . GLU A 1 207 ? 22.729 62.719 38.092 1.00 30.74 249 GLU A N 1
ATOM 1606 C CA . GLU A 1 207 ? 23.732 61.663 38.077 1.00 30.89 249 GLU A CA 1
ATOM 1607 C C . GLU A 1 207 ? 25.034 62.043 38.779 1.00 31.06 249 GLU A C 1
ATOM 1608 O O . GLU A 1 207 ? 25.926 61.221 38.922 1.00 31.31 249 GLU A O 1
ATOM 1614 N N . GLY A 1 208 ? 25.159 63.280 39.233 1.00 30.61 250 GLY A N 1
ATOM 1615 C CA . GLY A 1 208 ? 26.409 63.691 39.852 1.00 30.63 250 GLY A CA 1
ATOM 1616 C C . GLY A 1 208 ? 27.581 63.769 38.883 1.00 30.46 250 GLY A C 1
ATOM 1617 O O . GLY A 1 208 ? 28.750 63.643 39.303 1.00 31.08 250 GLY A O 1
ATOM 1618 N N . ASN A 1 209 ? 27.300 64.087 37.630 1.00 30.66 251 ASN A N 1
ATOM 1619 C CA . ASN A 1 209 ? 28.343 64.337 36.629 1.00 30.92 251 ASN A CA 1
ATOM 1620 C C . ASN A 1 209 ? 28.814 65.811 36.744 1.00 31.13 251 ASN A C 1
ATOM 1621 O O . ASN A 1 209 ? 28.264 66.715 36.080 1.00 30.28 251 ASN A O 1
ATOM 1626 N N . ILE A 1 210 ? 29.787 66.026 37.628 1.00 32.70 252 ILE A N 1
ATOM 1627 C CA . ILE A 1 210 ? 30.220 67.340 38.052 1.00 33.18 252 ILE A CA 1
ATOM 1628 C C . ILE A 1 210 ? 30.750 68.167 36.880 1.00 33.37 252 ILE A C 1
ATOM 1629 O O . ILE A 1 210 ? 30.470 69.376 36.787 1.00 32.73 252 ILE A O 1
ATOM 1634 N N . VAL A 1 211 ? 31.478 67.509 35.985 1.00 32.96 253 VAL A N 1
ATOM 1635 C CA . VAL A 1 211 ? 32.062 68.180 34.795 1.00 33.02 253 VAL A CA 1
ATOM 1636 C C . VAL A 1 211 ? 30.938 68.696 33.896 1.00 33.77 253 VAL A C 1
ATOM 1637 O O . VAL A 1 211 ? 30.904 69.865 33.513 1.00 33.70 253 VAL A O 1
ATOM 1641 N N . MET A 1 212 ? 30.011 67.821 33.542 1.00 33.12 254 MET A N 1
ATOM 1642 C CA . MET A 1 212 ? 28.992 68.218 32.611 1.00 33.60 254 MET A CA 1
ATOM 1643 C C . MET A 1 212 ? 27.935 69.152 33.271 1.00 33.61 254 MET A C 1
ATOM 1644 O O . MET A 1 212 ? 27.358 70.004 32.611 1.00 34.24 254 MET A O 1
ATOM 1649 N N . PHE A 1 213 ? 27.685 69.003 34.568 1.00 33.80 255 PHE A N 1
ATOM 1650 C CA . PHE A 1 213 ? 26.722 69.865 35.250 1.00 33.34 255 PHE A CA 1
ATOM 1651 C C . PHE A 1 213 ? 27.224 71.321 35.265 1.00 32.92 255 PHE A C 1
ATOM 1652 O O . PHE A 1 213 ? 26.493 72.271 34.977 1.00 31.78 255 PHE A O 1
ATOM 1660 N N . GLN A 1 214 ? 28.489 71.495 35.568 1.00 33.18 256 GLN A N 1
ATOM 1661 C CA . GLN A 1 214 ? 29.075 72.828 35.525 1.00 34.12 256 GLN A CA 1
ATOM 1662 C C . GLN A 1 214 ? 29.126 73.425 34.126 1.00 35.25 256 GLN A C 1
ATOM 1663 O O . GLN A 1 214 ? 28.794 74.597 33.947 1.00 35.71 256 GLN A O 1
ATOM 1669 N N . HIS A 1 215 ? 29.574 72.622 33.157 1.00 35.62 257 HIS A N 1
ATOM 1670 C CA . HIS A 1 215 ? 29.667 73.020 31.754 1.00 35.66 257 HIS A CA 1
ATOM 1671 C C . HIS A 1 215 ? 28.322 73.531 31.282 1.00 36.07 257 HIS A C 1
ATOM 1672 O O . HIS A 1 215 ? 28.211 74.638 30.724 1.00 36.12 257 HIS A O 1
ATOM 1679 N N . LEU A 1 216 ? 27.295 72.736 31.531 1.00 35.23 258 LEU A N 1
ATOM 1680 C CA . LEU A 1 216 ? 25.977 73.046 31.007 1.00 36.30 258 LEU A CA 1
ATOM 1681 C C . LEU A 1 216 ? 25.299 74.195 31.770 1.00 36.88 258 LEU A C 1
ATOM 1682 O O . LEU A 1 216 ? 24.543 74.996 31.180 1.00 37.14 258 LEU A O 1
ATOM 1687 N N . MET A 1 217 ? 25.571 74.296 33.067 1.00 37.15 259 MET A N 1
ATOM 1688 C CA . MET A 1 217 ? 25.022 75.387 33.873 1.00 38.20 259 MET A CA 1
ATOM 1689 C C . MET A 1 217 ? 25.532 76.737 33.355 1.00 38.97 259 MET A C 1
ATOM 1690 O O . MET A 1 217 ? 24.745 77.648 33.106 1.00 38.73 259 MET A O 1
ATOM 1695 N N . GLN A 1 218 ? 26.850 76.858 33.187 1.00 39.77 260 GLN A N 1
ATOM 1696 C CA . GLN A 1 218 ? 27.447 78.107 32.706 1.00 40.87 260 GLN A CA 1
ATOM 1697 C C . GLN A 1 218 ? 27.017 78.416 31.276 1.00 41.70 260 GLN A C 1
ATOM 1698 O O . GLN A 1 218 ? 26.910 79.590 30.887 1.00 42.42 260 GLN A O 1
ATOM 1704 N N . LYS A 1 219 ? 26.772 77.356 30.511 1.00 42.48 261 LYS A N 1
ATOM 1705 C CA . LYS A 1 219 ? 26.278 77.452 29.135 1.00 42.88 261 LYS A CA 1
ATOM 1706 C C . LYS A 1 219 ? 24.990 78.259 29.090 1.00 43.29 261 LYS A C 1
ATOM 1707 O O . LYS A 1 219 ? 24.907 79.280 28.398 1.00 43.53 261 LYS A O 1
ATOM 1713 N N . ARG A 1 220 ? 23.990 77.801 29.840 1.00 43.90 262 ARG A N 1
ATOM 1714 C CA . ARG A 1 220 ? 22.668 78.449 29.854 1.00 44.21 262 ARG A CA 1
ATOM 1715 C C . ARG A 1 220 ? 22.729 79.925 30.290 1.00 44.19 262 ARG A C 1
ATOM 1716 O O . ARG A 1 220 ? 22.020 80.765 29.747 1.00 44.06 262 ARG A O 1
ATOM 1724 N N . LYS A 1 221 ? 23.591 80.229 31.258 1.00 44.34 263 LYS A N 1
ATOM 1725 C CA . LYS A 1 221 ? 23.787 81.600 31.731 1.00 44.49 263 LYS A CA 1
ATOM 1726 C C . LYS A 1 221 ? 24.362 82.493 30.626 1.00 44.41 263 LYS A C 1
ATOM 1727 O O . LYS A 1 221 ? 23.999 83.667 30.521 1.00 44.11 263 LYS A O 1
ATOM 1733 N N . HIS A 1 222 ? 25.259 81.927 29.815 1.00 44.37 264 HIS A N 1
ATOM 1734 C CA . HIS A 1 222 ? 25.783 82.614 28.630 1.00 44.46 264 HIS A CA 1
ATOM 1735 C C . HIS A 1 222 ? 24.714 82.713 27.534 1.00 44.47 264 HIS A C 1
ATOM 1736 O O . HIS A 1 222 ? 24.690 83.693 26.786 1.00 44.33 264 HIS A O 1
ATOM 1743 N N . ILE A 1 223 ? 23.851 81.699 27.435 1.00 44.40 265 ILE A N 1
ATOM 1744 C CA . ILE A 1 223 ? 22.707 81.735 26.520 1.00 44.48 265 ILE A CA 1
ATOM 1745 C C . ILE A 1 223 ? 21.499 82.346 27.225 1.00 44.62 265 ILE A C 1
ATOM 1746 O O . ILE A 1 223 ? 21.640 83.252 28.048 1.00 44.74 265 ILE A O 1
#

Solvent-accessible surface area: 10975 Å² total; per-residue (Å²): 68,205,134,12,75,0,4,55,4,0,81,100,51,55,56,133,32,0,50,114,28,32,150,125,165,62,24,132,31,64,51,80,16,100,72,8,17,0,0,0,3,5,0,0,107,98,71,18,43,91,0,0,54,31,0,0,114,59,3,64,82,2,3,106,41,49,14,82,20,148,84,65,86,12,12,10,1,1,0,8,0,0,67,52,89,22,36,96,0,0,102,18,0,6,82,80,44,8,46,18,77,20,103,0,44,2,28,50,10,56,105,128,137,173,36,182,60,21,37,0,14,18,0,5,5,0,0,0,8,30,27,12,49,83,0,0,90,13,0,28,123,82,57,8,86,18,82,26,76,11,74,75,5,5,0,2,0,0,2,0,4,38,11,122,80,64,112,56,0,23,113,4,1,57,27,0,27,82,86,16,59,92,93,186,137,84,46,0,37,110,18,58,16,114,150,55,23,34,0,45,124,10,0,29,90,87,44,4,108,68,0,65,90,53,5,45,102,49,132,137,164,167

CATH classification: 1.25.40.20

Foldseek 3Di:
DVVDQLLVCLLVLPLVSNLVVLVPVPDPQCDADPQQDGSLLNNLQNVNQNSNVSSCVSPVVLQADFGPHLQFGQHGSLLSNLLVVVLVNNLVSLVSPRDQATFGDHPLQDPDPPHPAHQATGSLSSNLQSLPPSSNVSSVVSPRDQLDAHPQQDGSLQRLLVHDPLVSSVVSNVSSQVVVPDDPDDRSQCRATNVRAGSLRSNVVVVVVSVVVVVVVVVVVD

GO terms:
  GO:0051592 response to calcium ion (P, IDA)
  GO:0005886 plasma membrane (C, EXP)
  GO:0055074 calcium ion homeostasis (P, IMP)
  GO:0098703 calcium ion import across plasma membrane (P, IMP)
  GO:0005262 calcium channel activity (F, IDA)
  GO:0006816 calcium ion transport (P, IDA)
  GO:0035898 parathyroid hormone secretion (P, IMP)
  GO:0034704 calcium channel complex (C, IDA)
  GO:0005262 calcium channel activity (F, IMP)
  GO:0070588 calcium ion transmembrane transport (P, IMP)
  GO:0005515 protein binding (F, IPI)
  GO:0042802 identical protein binding (F, IPI)

Sequence (222 aa):
IWESPLLLAAKENDVQALSKLLKFEGCCEVHQRGAMGETALHIAALLYDNLEAAMMVLMEAAPELVFEPMTSELYEGQTALHIAVINQNVNLVRALLARGASVSSARATGSVVFHYRPHNLIYYGEHPLSFAACVGSEEIVRLLIEHGADIIRAQDSLGNTVLHILILQPNKTFACQMYNLLLSYDGGDHLKSLELVPNNQGLTPFKLAGVEGNIVMFQHLMQKRKHI